Protein AF-A0A2E7RH96-F1 (afdb_monomer)

Structure (mmCIF, N/CA/C/O backbone):
data_AF-A0A2E7RH96-F1
#
_entry.id   AF-A0A2E7RH96-F1
#
loop_
_atom_site.group_PDB
_atom_site.id
_atom_site.type_symbol
_atom_site.label_atom_id
_atom_site.label_alt_id
_atom_site.label_comp_id
_atom_site.label_asym_id
_atom_site.label_entity_id
_atom_site.label_seq_id
_atom_site.pdbx_PDB_ins_code
_atom_site.Cartn_x
_atom_site.Cartn_y
_atom_site.Cartn_z
_atom_site.occupancy
_atom_site.B_iso_or_equiv
_atom_site.auth_seq_id
_atom_site.auth_comp_id
_atom_site.auth_asym_id
_atom_site.auth_atom_id
_atom_site.pdbx_PDB_model_num
ATOM 1 N N . MET A 1 1 ? 5.331 15.341 -42.712 1.00 81.81 1 MET A N 1
ATOM 2 C CA . MET A 1 1 ? 4.170 14.473 -42.428 1.00 81.81 1 MET A CA 1
ATOM 3 C C . MET A 1 1 ? 4.730 13.117 -42.049 1.00 81.81 1 MET A C 1
ATOM 5 O O . MET A 1 1 ? 5.652 12.683 -42.730 1.00 81.81 1 MET A O 1
ATOM 9 N N . PHE A 1 2 ? 4.282 12.530 -40.940 1.00 93.00 2 PHE A N 1
ATOM 10 C CA . PHE A 1 2 ? 4.778 11.229 -40.483 1.00 93.00 2 PHE A CA 1
ATOM 11 C C . PHE A 1 2 ? 4.020 10.098 -41.180 1.00 93.00 2 PHE A C 1
ATOM 13 O O . PHE A 1 2 ? 2.828 10.238 -41.443 1.00 93.00 2 PHE A O 1
ATOM 20 N N . GLU A 1 3 ? 4.722 9.006 -41.481 1.00 91.75 3 GLU A N 1
ATOM 21 C CA . GLU A 1 3 ? 4.153 7.816 -42.130 1.00 91.75 3 GLU A CA 1
ATOM 22 C C . GLU A 1 3 ? 3.457 6.889 -41.114 1.00 91.75 3 GLU A C 1
ATOM 24 O O . GLU A 1 3 ? 2.455 6.255 -41.430 1.00 91.75 3 GLU A O 1
ATOM 29 N N . ALA A 1 4 ? 3.948 6.880 -39.868 1.00 95.12 4 ALA A N 1
ATOM 30 C CA . ALA A 1 4 ? 3.332 6.256 -38.699 1.00 95.12 4 ALA A CA 1
ATOM 31 C C . ALA A 1 4 ? 3.723 7.028 -37.424 1.00 95.12 4 ALA A C 1
ATOM 33 O O . ALA A 1 4 ? 4.672 7.818 -37.423 1.00 95.12 4 ALA A O 1
ATOM 34 N N . SER A 1 5 ? 2.987 6.833 -36.333 1.00 94.62 5 SER A N 1
ATOM 35 C CA . SER A 1 5 ? 3.288 7.407 -35.016 1.00 94.62 5 SER A CA 1
ATOM 36 C C . SER A 1 5 ? 2.862 6.423 -33.932 1.00 94.62 5 SER A C 1
ATOM 38 O O . SER A 1 5 ? 1.821 5.787 -34.076 1.00 94.62 5 SER A O 1
ATOM 40 N N . ASP A 1 6 ? 3.673 6.297 -32.884 1.00 95.56 6 ASP A N 1
ATOM 41 C CA . ASP A 1 6 ? 3.460 5.365 -31.775 1.00 95.56 6 ASP A CA 1
ATOM 42 C C . ASP A 1 6 ? 3.996 5.972 -30.468 1.00 95.56 6 ASP A C 1
ATOM 44 O O . ASP A 1 6 ? 4.815 6.898 -30.496 1.00 95.56 6 ASP A O 1
ATOM 48 N N . VAL A 1 7 ? 3.531 5.463 -29.330 1.00 94.25 7 VAL A N 1
ATOM 49 C CA . VAL A 1 7 ? 3.939 5.889 -27.988 1.00 94.25 7 VAL A CA 1
ATOM 50 C C . VAL A 1 7 ? 4.418 4.670 -27.211 1.00 94.25 7 VAL A C 1
ATOM 52 O O . VAL A 1 7 ? 3.710 3.677 -27.097 1.00 94.25 7 VAL A O 1
ATOM 55 N N . MET A 1 8 ? 5.617 4.767 -26.635 1.00 95.00 8 MET A N 1
ATOM 56 C CA . MET A 1 8 ? 6.213 3.710 -25.820 1.00 95.00 8 MET A CA 1
ATOM 57 C C . MET A 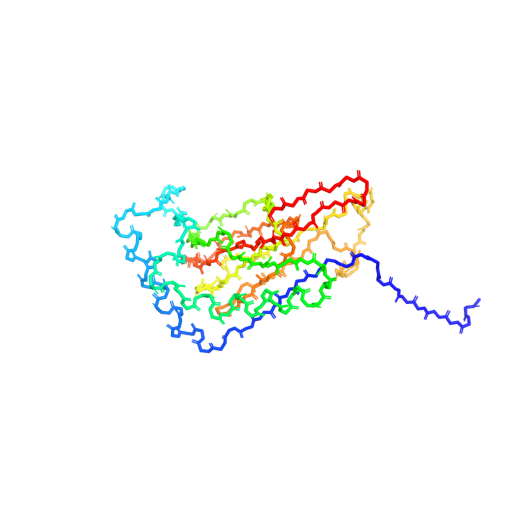1 8 ? 6.445 4.204 -24.395 1.00 95.00 8 MET A C 1
ATOM 59 O O . MET A 1 8 ? 7.062 5.249 -24.179 1.00 95.00 8 MET A O 1
ATOM 63 N N . GLU A 1 9 ? 5.988 3.423 -23.423 1.00 93.00 9 GLU A N 1
ATOM 64 C CA . GLU A 1 9 ? 6.228 3.679 -22.007 1.00 93.00 9 GLU A CA 1
ATOM 65 C C . GLU A 1 9 ? 7.609 3.165 -21.591 1.00 93.00 9 GLU A C 1
ATOM 67 O O . GLU A 1 9 ? 8.022 2.064 -21.957 1.00 93.00 9 GLU A O 1
ATOM 72 N N . LEU A 1 10 ? 8.331 3.967 -20.809 1.00 92.44 10 LEU A N 1
ATOM 73 C CA . LEU A 1 10 ? 9.654 3.625 -20.295 1.00 92.44 10 LEU A CA 1
ATOM 74 C C . LEU A 1 10 ? 9.641 3.683 -18.768 1.00 92.44 10 LEU A C 1
ATOM 76 O O . LEU A 1 10 ? 9.255 4.697 -18.191 1.00 92.44 10 LEU A O 1
ATOM 80 N N . PHE A 1 11 ? 10.114 2.603 -18.139 1.00 92.25 11 PHE A N 1
ATOM 81 C CA . PHE A 1 11 ? 10.278 2.468 -16.684 1.00 92.25 11 PHE A CA 1
ATOM 82 C C . PHE A 1 11 ? 8.976 2.687 -15.873 1.00 92.25 11 PHE A C 1
ATOM 84 O O . PHE A 1 11 ? 8.944 3.554 -14.998 1.00 92.25 11 PHE A O 1
ATOM 91 N N . PRO A 1 12 ? 7.887 1.938 -16.144 1.00 93.19 12 PRO A N 1
ATOM 92 C CA . PRO A 1 12 ? 6.609 2.155 -15.471 1.00 93.19 12 PRO A CA 1
ATOM 93 C C . PRO A 1 12 ? 6.663 1.789 -13.980 1.00 93.19 12 PRO A C 1
ATOM 95 O O . PRO A 1 12 ? 7.100 0.700 -13.602 1.00 93.19 12 PRO A O 1
ATOM 98 N N . SER A 1 13 ? 6.134 2.674 -13.135 1.00 95.25 13 SER A N 1
ATOM 99 C CA . SER A 1 13 ? 5.801 2.362 -11.741 1.00 95.25 13 SER A CA 1
ATOM 100 C C . SER A 1 13 ? 4.468 1.621 -11.701 1.00 95.25 13 SER A C 1
ATOM 102 O O . SER A 1 13 ? 3.441 2.183 -12.075 1.00 95.25 13 SER A O 1
ATOM 104 N N . CYS A 1 14 ? 4.472 0.367 -11.254 1.00 96.69 14 CYS A N 1
ATOM 105 C CA . CYS A 1 14 ? 3.271 -0.467 -11.226 1.00 96.69 14 CYS A CA 1
ATOM 106 C C . CYS A 1 14 ? 2.652 -0.517 -9.824 1.00 96.69 14 CYS A C 1
ATOM 108 O O . CYS A 1 14 ? 3.369 -0.596 -8.827 1.00 96.69 14 CYS A O 1
ATOM 110 N N . LEU A 1 15 ? 1.319 -0.521 -9.770 1.00 98.06 15 LEU A N 1
ATOM 111 C CA . LEU A 1 15 ? 0.539 -0.854 -8.580 1.00 98.06 15 LEU A CA 1
ATOM 112 C C . LEU A 1 15 ? -0.263 -2.122 -8.878 1.00 98.06 15 LEU A C 1
ATOM 114 O O . LEU A 1 15 ? -0.883 -2.224 -9.938 1.00 98.06 15 LEU A O 1
ATOM 118 N N . TRP A 1 16 ? -0.294 -3.059 -7.937 1.00 98.62 16 TRP A N 1
ATOM 119 C CA . TRP A 1 16 ? -1.155 -4.236 -8.004 1.00 98.62 16 TRP A CA 1
ATOM 120 C C . TRP A 1 16 ? -2.358 -4.010 -7.098 1.00 98.62 16 TRP A C 1
ATOM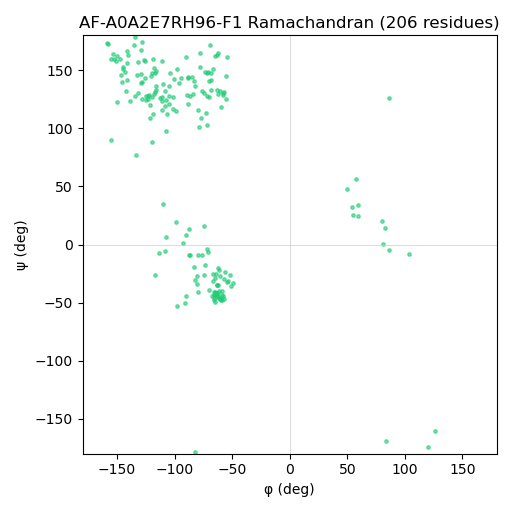 122 O O . TRP A 1 16 ? -2.215 -3.809 -5.891 1.00 98.62 16 TRP A O 1
ATOM 132 N N . LEU A 1 17 ? -3.541 -3.976 -7.708 1.00 98.44 17 LEU A N 1
ATOM 133 C CA . LEU A 1 17 ? -4.799 -3.662 -7.042 1.00 98.44 17 LEU A CA 1
ATOM 134 C C . LEU A 1 17 ? -5.674 -4.910 -7.026 1.00 98.44 17 LEU A C 1
ATOM 136 O O . LEU A 1 17 ? -5.964 -5.485 -8.075 1.00 98.44 17 LEU A O 1
ATOM 140 N N . HIS A 1 18 ? -6.132 -5.300 -5.843 1.00 98.38 18 HIS A N 1
ATOM 141 C CA . HIS A 1 18 ? -7.017 -6.442 -5.668 1.00 98.38 18 HIS A CA 1
ATOM 142 C C . HIS A 1 18 ? -8.228 -6.046 -4.829 1.00 98.38 18 HIS A C 1
ATOM 144 O O . HIS A 1 18 ? -8.133 -5.230 -3.912 1.00 98.38 18 HIS A O 1
ATOM 150 N N . LYS A 1 19 ? -9.372 -6.663 -5.123 1.00 97.94 19 LYS A N 1
ATOM 151 C CA . LYS A 1 19 ? -10.551 -6.645 -4.257 1.00 97.94 19 LYS A CA 1
ATOM 152 C C . LYS A 1 19 ? -10.673 -8.026 -3.626 1.00 97.94 19 LYS A C 1
ATOM 154 O O . LYS A 1 19 ? -10.909 -9.001 -4.336 1.00 97.94 19 LYS A O 1
ATOM 159 N N . VAL A 1 20 ? -10.469 -8.108 -2.317 1.00 97.75 20 VAL A N 1
ATOM 160 C CA . VAL A 1 20 ? -10.556 -9.366 -1.570 1.00 97.75 20 VAL A CA 1
ATOM 161 C C . VAL A 1 20 ? -12.019 -9.808 -1.510 1.00 97.75 20 VAL A C 1
ATOM 163 O O . VAL A 1 20 ? -12.899 -9.033 -1.131 1.00 97.75 20 VAL A O 1
ATOM 166 N N . SER A 1 21 ? -12.287 -11.045 -1.924 1.00 93.56 21 SER A N 1
ATOM 167 C CA . SER A 1 21 ? -13.608 -11.670 -1.817 1.00 93.56 21 SER A CA 1
ATOM 168 C C . SER A 1 21 ? -13.970 -11.927 -0.358 1.00 93.56 21 SER A C 1
ATOM 170 O O . SER A 1 21 ? -13.093 -12.204 0.454 1.00 93.56 21 SER A O 1
ATOM 172 N N . ASP A 1 22 ? -15.260 -11.850 -0.025 1.00 91.50 22 ASP A N 1
ATOM 173 C CA . ASP A 1 22 ? -15.764 -12.063 1.341 1.00 91.50 22 ASP A CA 1
ATOM 174 C C . ASP A 1 22 ? -15.104 -11.158 2.404 1.00 91.50 22 ASP A C 1
ATOM 176 O O . ASP A 1 22 ? -15.093 -11.469 3.600 1.00 91.50 22 ASP A O 1
ATOM 180 N N . SER A 1 23 ? -14.601 -9.991 1.975 1.00 95.69 23 SER A N 1
ATOM 181 C CA . SER A 1 23 ? -13.875 -9.041 2.822 1.00 95.69 23 SER A CA 1
ATOM 182 C C . SER A 1 23 ? -14.674 -8.580 4.034 1.00 95.69 23 SER A C 1
ATOM 184 O O . SER A 1 23 ? -14.079 -8.333 5.069 1.00 95.69 23 SER A O 1
ATOM 186 N N . SER A 1 24 ? -16.007 -8.516 3.964 1.00 96.62 24 SER A N 1
ATOM 187 C CA . SER A 1 24 ? -16.849 -8.098 5.094 1.00 96.62 24 SER A CA 1
ATOM 188 C C . SER A 1 24 ? -16.632 -8.967 6.340 1.00 96.62 24 SER A C 1
ATOM 190 O O . SER A 1 24 ? -16.408 -8.428 7.421 1.00 96.62 24 SER A O 1
ATOM 192 N N . LYS A 1 25 ? -16.610 -10.299 6.198 1.00 95.62 25 LYS A N 1
ATOM 193 C CA . LYS A 1 25 ? -16.407 -11.211 7.336 1.00 95.62 25 LYS A CA 1
ATOM 194 C C . LYS A 1 25 ? -14.976 -11.147 7.867 1.00 95.62 25 LYS A C 1
ATOM 196 O O . LYS A 1 25 ? -14.759 -11.192 9.076 1.00 95.62 25 LYS A O 1
ATOM 201 N N . ILE A 1 26 ? -14.006 -11.038 6.959 1.00 97.12 26 ILE A N 1
ATOM 202 C CA . ILE A 1 26 ? -12.593 -10.860 7.308 1.00 97.12 26 ILE A CA 1
ATOM 203 C C . ILE A 1 26 ? -12.427 -9.546 8.085 1.00 97.12 26 ILE A C 1
ATOM 205 O O . ILE A 1 26 ? -11.823 -9.528 9.154 1.00 97.12 26 ILE A O 1
ATOM 209 N N . ASN A 1 27 ? -13.040 -8.466 7.602 1.00 98.44 27 ASN A N 1
ATOM 210 C CA . ASN A 1 27 ? -12.967 -7.136 8.194 1.00 98.44 27 ASN A CA 1
ATOM 211 C C . ASN A 1 27 ? -13.586 -7.088 9.587 1.00 98.44 27 ASN A C 1
ATOM 213 O O . ASN A 1 27 ? -12.988 -6.494 10.476 1.00 98.44 27 ASN A O 1
ATOM 217 N N . GLU A 1 28 ? -14.728 -7.742 9.811 1.00 97.81 28 GLU A N 1
ATOM 218 C CA . GLU A 1 28 ? -15.328 -7.855 11.147 1.00 97.81 28 GLU A CA 1
ATOM 219 C C . GLU A 1 28 ? -14.384 -8.534 12.150 1.00 97.81 28 GLU A C 1
ATOM 221 O O . GLU A 1 28 ? -14.243 -8.072 13.285 1.00 97.81 28 GLU A O 1
ATOM 226 N N . GLY A 1 29 ? -13.720 -9.620 11.737 1.00 97.94 29 GLY A N 1
ATOM 227 C CA . GLY A 1 29 ? -12.746 -10.328 12.571 1.00 97.94 29 GLY A CA 1
ATOM 228 C C . GLY A 1 29 ? -11.514 -9.477 12.879 1.00 97.94 29 GLY A C 1
ATOM 229 O O . GLY A 1 29 ? -11.126 -9.351 14.040 1.00 97.94 29 GLY A O 1
ATOM 230 N N . LEU A 1 30 ? -10.942 -8.843 11.852 1.00 98.44 30 LEU A N 1
ATOM 231 C CA . LEU A 1 30 ? -9.771 -7.974 11.987 1.00 98.44 30 LEU A CA 1
ATOM 232 C C . LEU A 1 30 ? -10.070 -6.736 12.835 1.00 98.44 30 LEU A C 1
ATOM 234 O O . LEU A 1 30 ? -9.261 -6.368 13.679 1.00 98.44 30 LEU A O 1
ATOM 238 N N . MET A 1 31 ? -11.232 -6.109 12.643 1.00 98.31 31 MET A N 1
ATOM 239 C CA . MET A 1 31 ? -11.664 -4.954 13.429 1.00 98.31 31 MET A CA 1
ATOM 240 C C . MET A 1 31 ? -11.762 -5.315 14.909 1.00 98.31 31 MET A C 1
ATOM 242 O O . MET A 1 31 ? -11.170 -4.627 15.736 1.00 98.31 31 MET A O 1
ATOM 246 N N . ARG A 1 32 ? -12.414 -6.438 15.236 1.00 98.31 32 ARG A N 1
ATOM 247 C CA . ARG A 1 32 ? -12.502 -6.924 16.618 1.00 98.31 32 ARG A CA 1
ATOM 248 C C . ARG A 1 32 ? -11.121 -7.176 17.222 1.00 98.31 32 ARG A C 1
ATOM 250 O O . ARG A 1 32 ? -10.853 -6.708 18.321 1.00 98.31 32 ARG A O 1
ATOM 257 N N . ALA A 1 33 ? -10.241 -7.866 16.498 1.00 98.31 33 ALA A N 1
ATOM 258 C CA . ALA A 1 33 ? -8.892 -8.171 16.974 1.00 98.31 33 ALA A CA 1
ATOM 259 C C . ALA A 1 33 ? -8.062 -6.901 17.230 1.00 98.31 33 ALA A C 1
ATOM 261 O O . ALA A 1 33 ? -7.349 -6.802 18.228 1.00 98.31 33 ALA A O 1
ATOM 262 N N . VAL A 1 34 ? -8.181 -5.904 16.350 1.00 98.38 34 VAL A N 1
ATOM 263 C CA . VAL A 1 34 ? -7.523 -4.601 16.505 1.00 98.38 34 VAL A CA 1
ATOM 264 C C . VAL A 1 34 ? -8.070 -3.830 17.709 1.00 98.38 34 VAL A C 1
ATOM 266 O O . VAL A 1 34 ? -7.292 -3.253 18.470 1.00 98.38 34 VAL A O 1
ATOM 269 N N . GLU A 1 35 ? -9.388 -3.816 17.906 1.00 97.06 35 GLU A N 1
ATOM 270 C CA . GLU A 1 35 ? -10.018 -3.164 19.058 1.00 97.06 35 GLU A CA 1
ATOM 271 C C . GLU A 1 35 ? -9.622 -3.830 20.380 1.00 97.06 35 GLU A C 1
ATOM 273 O O . GLU A 1 35 ? -9.279 -3.128 21.332 1.00 97.06 35 GLU A O 1
ATOM 278 N N . GLU A 1 36 ? -9.604 -5.164 20.431 1.00 97.62 36 GLU A N 1
ATOM 279 C CA . GLU A 1 36 ? -9.154 -5.941 21.592 1.00 97.62 36 GLU A CA 1
ATOM 280 C C . GLU A 1 36 ? -7.686 -5.645 21.926 1.00 97.62 36 GLU A C 1
ATOM 282 O O . GLU A 1 36 ? -7.368 -5.327 23.074 1.00 97.62 36 GLU A O 1
ATOM 287 N N . MET A 1 37 ? -6.804 -5.648 20.921 1.00 97.56 37 MET A N 1
ATOM 288 C CA . MET A 1 37 ? -5.386 -5.307 21.073 1.00 97.56 37 MET A CA 1
ATOM 289 C C . MET A 1 37 ? -5.200 -3.874 21.597 1.00 97.56 37 MET A C 1
ATOM 291 O O . MET A 1 37 ? -4.453 -3.637 22.551 1.00 97.56 37 MET A O 1
ATOM 295 N N . ARG A 1 38 ? -5.924 -2.898 21.032 1.00 95.44 38 ARG A N 1
ATOM 296 C CA . ARG A 1 38 ? -5.890 -1.506 21.509 1.00 95.44 38 ARG A CA 1
ATOM 297 C C . ARG A 1 38 ? -6.401 -1.387 22.944 1.00 95.44 38 ARG A C 1
ATOM 299 O O . ARG A 1 38 ? -5.809 -0.652 23.733 1.00 95.44 38 ARG A O 1
ATOM 306 N N . ALA A 1 39 ? -7.479 -2.086 23.295 1.00 95.50 39 ALA A N 1
ATOM 307 C CA . ALA A 1 39 ? -8.051 -2.074 24.641 1.00 95.50 39 ALA A CA 1
ATOM 308 C C . ALA A 1 39 ? -7.121 -2.719 25.682 1.00 95.50 39 ALA A C 1
ATOM 310 O O . ALA A 1 39 ? -7.085 -2.269 26.827 1.00 95.50 39 ALA A O 1
ATOM 311 N N . ALA A 1 40 ? -6.328 -3.715 25.278 1.00 96.25 40 ALA A N 1
ATOM 312 C CA . ALA A 1 40 ? -5.278 -4.316 26.098 1.00 96.25 40 ALA A CA 1
ATOM 313 C C . ALA A 1 40 ? -4.065 -3.388 26.321 1.00 96.25 40 ALA A C 1
ATOM 315 O O . ALA A 1 40 ? -3.186 -3.703 27.123 1.00 96.25 40 ALA A O 1
ATOM 316 N N . GLY A 1 41 ? -4.021 -2.228 25.656 1.00 93.88 41 GLY A N 1
ATOM 317 C CA . GLY A 1 41 ? -2.927 -1.263 25.756 1.00 93.88 41 GLY A CA 1
ATOM 318 C C . GLY A 1 41 ? -1.727 -1.594 24.868 1.00 93.88 41 GLY A C 1
ATOM 319 O O . GLY A 1 41 ? -0.661 -1.009 25.055 1.00 93.88 41 GLY A O 1
ATOM 320 N N . GLU A 1 42 ? -1.881 -2.508 23.908 1.00 95.44 42 GLU A N 1
ATOM 321 C CA . GLU A 1 42 ? -0.840 -2.823 22.934 1.00 95.44 42 GLU A CA 1
ATOM 322 C C . GLU A 1 42 ? -0.760 -1.754 21.829 1.00 95.44 42 GLU A C 1
ATOM 324 O O . GLU A 1 42 ? -1.733 -1.070 21.487 1.00 95.44 42 GLU A O 1
ATOM 329 N N . GLY A 1 43 ? 0.432 -1.614 21.245 1.00 94.75 43 GLY A N 1
ATOM 330 C CA . GLY A 1 43 ? 0.711 -0.626 20.208 1.00 94.75 43 GLY A CA 1
ATOM 331 C C . GLY A 1 43 ? 1.046 0.766 20.746 1.00 94.75 43 GLY A C 1
ATOM 332 O O . GLY A 1 43 ? 1.309 0.978 21.927 1.00 94.75 43 GLY A O 1
ATOM 333 N N . ASN A 1 44 ? 1.087 1.737 19.839 1.00 95.25 44 ASN A N 1
ATOM 334 C CA . ASN A 1 44 ? 1.498 3.106 20.119 1.00 95.25 44 ASN A CA 1
ATOM 335 C C . ASN A 1 44 ? 0.395 4.082 19.729 1.00 95.25 44 ASN A C 1
ATOM 337 O O . ASN A 1 44 ? -0.056 4.099 18.585 1.00 95.25 44 ASN A O 1
ATOM 341 N N . THR A 1 45 ? 0.021 4.947 20.668 1.00 94.12 45 THR A N 1
ATOM 342 C CA . THR A 1 45 ? -0.963 6.010 20.443 1.00 94.12 45 THR A CA 1
ATOM 343 C C . THR A 1 45 ? -0.267 7.364 20.320 1.00 94.12 45 THR A C 1
ATOM 345 O O . THR A 1 45 ? 0.632 7.684 21.098 1.00 94.12 45 THR A O 1
ATOM 348 N N . ARG A 1 46 ? -0.680 8.176 19.347 1.00 91.75 46 ARG A N 1
ATOM 349 C CA . ARG A 1 46 ? -0.164 9.529 19.080 1.00 91.75 46 ARG A CA 1
ATOM 350 C C . ARG A 1 46 ? -1.326 10.501 18.835 1.00 91.75 46 ARG A C 1
ATOM 352 O O . ARG A 1 46 ? -2.492 10.115 18.919 1.00 91.75 46 ARG A O 1
ATOM 359 N N . SER A 1 47 ? -1.008 11.777 18.600 1.00 87.12 47 SER A N 1
ATOM 360 C CA . SER A 1 47 ? -1.988 12.836 18.289 1.00 87.12 47 SER A CA 1
ATOM 361 C C . SER A 1 47 ? -3.166 12.892 19.271 1.00 87.12 47 SER A C 1
ATOM 363 O O . SER A 1 47 ? -4.330 12.902 18.876 1.00 87.12 47 SER A O 1
ATOM 365 N N . SER A 1 48 ? -2.873 12.856 20.576 1.00 88.06 48 SER A N 1
ATOM 366 C CA . SER A 1 48 ? -3.895 12.877 21.637 1.00 88.06 48 SER A CA 1
ATOM 367 C C . SER A 1 48 ? -4.968 11.781 21.507 1.00 88.06 48 SER A C 1
ATOM 369 O O . SER A 1 48 ? -6.116 12.003 21.880 1.00 88.06 48 SER A O 1
ATOM 371 N N . GLY A 1 49 ? -4.613 10.603 20.980 1.00 85.69 49 GLY A N 1
ATOM 372 C CA . GLY A 1 49 ? -5.536 9.468 20.856 1.00 85.69 49 GLY A CA 1
ATOM 373 C C . GLY A 1 49 ? -6.071 9.216 19.451 1.00 85.69 49 GLY A C 1
ATOM 374 O O . GLY A 1 49 ? -6.718 8.192 19.240 1.00 85.69 49 GLY A O 1
ATOM 375 N N . LYS A 1 50 ? -5.809 10.121 18.503 1.00 90.56 50 LYS 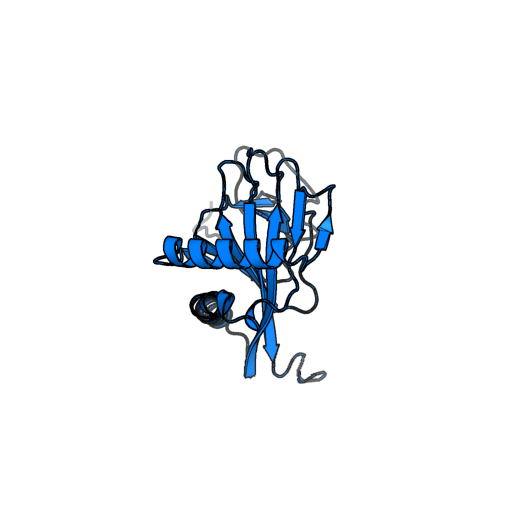A N 1
ATOM 376 C CA . LYS A 1 50 ? -6.368 10.061 17.145 1.00 90.56 50 LYS A CA 1
ATOM 377 C C . LYS A 1 50 ? -5.607 9.150 16.192 1.00 90.56 50 LYS A C 1
ATOM 379 O O . LYS A 1 50 ? -6.155 8.759 15.171 1.00 90.56 50 LYS A O 1
ATOM 384 N N . VAL A 1 51 ? -4.356 8.827 16.509 1.00 94.88 51 VAL A N 1
ATOM 385 C CA . VAL A 1 51 ? -3.554 7.887 15.724 1.00 94.88 51 VAL A CA 1
ATOM 386 C C . VAL A 1 51 ? -3.169 6.732 16.622 1.00 94.88 51 VAL A C 1
ATOM 388 O O . VAL A 1 51 ? -2.593 6.947 17.691 1.00 94.88 51 VAL A O 1
ATOM 391 N N . TRP A 1 52 ? -3.452 5.515 16.180 1.00 97.50 52 TRP A N 1
ATOM 392 C CA . TRP A 1 52 ? -2.981 4.299 16.825 1.00 97.50 52 TRP A CA 1
ATOM 393 C C . TRP A 1 52 ? -2.325 3.383 15.797 1.00 97.50 52 TRP A C 1
ATOM 395 O O . TRP A 1 52 ? -2.812 3.242 14.676 1.00 97.50 52 TRP A O 1
ATOM 405 N N . MET A 1 53 ? -1.218 2.766 16.195 1.00 97.94 53 MET A N 1
ATOM 406 C CA . MET A 1 53 ? -0.485 1.797 15.391 1.00 97.94 53 MET A CA 1
ATOM 407 C C . MET A 1 53 ? -0.174 0.565 16.238 1.00 97.94 53 MET A C 1
ATOM 409 O O . MET A 1 53 ? 0.360 0.709 17.341 1.00 97.94 53 MET A O 1
ATOM 413 N N . SER A 1 54 ? -0.473 -0.628 15.731 1.00 98.44 54 SER A N 1
ATOM 414 C CA . SER A 1 54 ? -0.108 -1.883 16.397 1.00 98.44 54 SER A CA 1
ATOM 415 C C . SER A 1 54 ? 1.413 -2.122 16.372 1.00 98.44 54 SER A C 1
ATOM 417 O O . SER A 1 54 ? 2.146 -1.425 15.662 1.00 98.44 54 SER A O 1
ATOM 419 N N . PRO A 1 55 ? 1.914 -3.138 17.094 1.00 98.00 55 PRO A N 1
ATOM 420 C CA . PRO A 1 55 ? 3.183 -3.785 16.761 1.00 98.00 55 PRO A CA 1
ATOM 421 C C . PRO A 1 55 ? 3.224 -4.288 15.302 1.00 98.00 55 PRO A C 1
ATOM 423 O O . PRO A 1 55 ? 2.178 -4.456 14.669 1.00 98.00 55 PRO A O 1
ATOM 426 N N . THR A 1 56 ? 4.426 -4.534 14.769 1.00 98.00 56 THR A N 1
ATOM 427 C CA . THR A 1 56 ? 4.657 -4.941 13.364 1.00 98.00 56 THR A CA 1
ATOM 428 C C . THR A 1 56 ? 4.661 -6.450 13.125 1.00 98.00 56 THR A C 1
ATOM 430 O O . THR A 1 56 ? 4.958 -6.902 12.021 1.00 98.00 56 THR A O 1
ATOM 433 N N . ASN A 1 57 ? 4.297 -7.235 14.133 1.00 97.75 57 ASN A N 1
ATOM 434 C CA . ASN A 1 57 ? 4.273 -8.694 14.120 1.00 97.75 57 ASN A CA 1
ATOM 435 C C . ASN A 1 57 ? 2.838 -9.254 14.147 1.00 97.75 57 ASN A C 1
ATOM 437 O O . ASN A 1 57 ? 2.605 -10.298 14.748 1.00 97.75 57 ASN A O 1
ATOM 441 N N . LEU A 1 58 ? 1.857 -8.592 13.511 1.00 98.44 58 LEU A N 1
ATOM 442 C CA . LEU A 1 58 ? 0.452 -9.032 13.583 1.00 98.44 58 L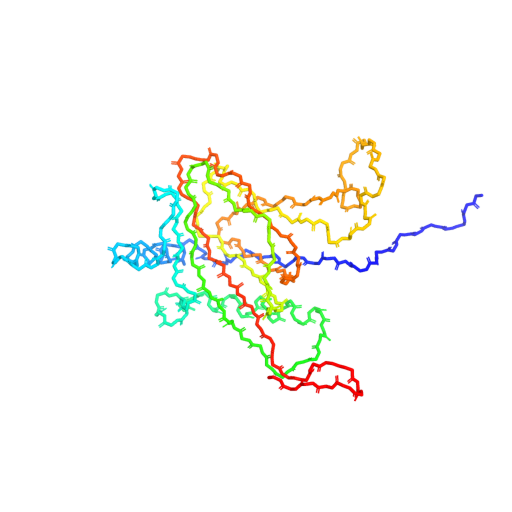EU A CA 1
ATOM 443 C C . LEU A 1 58 ? 0.245 -10.500 13.182 1.00 98.44 58 LEU A C 1
ATOM 445 O O . LEU A 1 58 ? -0.624 -11.157 13.738 1.00 98.44 58 LEU A O 1
ATOM 449 N N . LEU A 1 59 ? 1.057 -11.037 12.270 1.00 98.00 59 LEU A N 1
ATOM 450 C CA . LEU A 1 59 ? 0.948 -12.431 11.824 1.00 98.00 59 LEU A CA 1
ATOM 451 C C . LEU A 1 59 ? 1.402 -13.471 12.865 1.00 98.00 59 LEU A C 1
ATOM 453 O O . LEU A 1 59 ? 1.253 -14.662 12.619 1.00 98.00 59 LEU A O 1
ATOM 457 N N . GLU A 1 60 ? 1.922 -13.053 14.021 1.00 97.31 60 GLU A N 1
ATOM 458 C CA . GLU A 1 60 ? 2.162 -13.942 15.170 1.00 97.31 60 GLU A CA 1
ATOM 459 C C . GLU A 1 60 ? 0.884 -14.219 15.982 1.00 97.31 60 GLU A C 1
ATOM 461 O O . GLU A 1 60 ? 0.877 -15.083 16.857 1.00 97.31 60 GLU A O 1
ATOM 466 N N . TYR A 1 61 ? -0.206 -13.505 15.691 1.00 97.50 61 TYR A N 1
ATOM 467 C CA . TYR A 1 61 ? -1.484 -13.619 16.381 1.00 97.50 61 TYR A CA 1
ATOM 468 C C . TYR A 1 61 ? -2.503 -14.320 15.471 1.00 97.50 61 TYR A C 1
ATOM 470 O O . TYR A 1 61 ? -2.803 -13.838 14.376 1.00 97.50 61 TYR A O 1
ATOM 478 N N . ASP A 1 62 ? -3.107 -15.412 15.952 1.00 97.81 62 ASP A N 1
ATOM 479 C CA . ASP A 1 62 ? -4.048 -16.248 15.181 1.00 97.81 62 ASP A CA 1
ATOM 480 C C . ASP A 1 62 ? -5.171 -15.447 14.502 1.00 97.81 62 ASP A C 1
ATOM 482 O O . ASP A 1 62 ? -5.568 -15.742 13.375 1.00 97.81 62 ASP A O 1
ATOM 486 N N . ALA A 1 63 ? -5.655 -14.391 15.164 1.00 97.50 63 ALA A N 1
ATOM 487 C CA . ALA A 1 63 ? -6.733 -13.540 14.664 1.00 97.50 63 ALA A CA 1
ATOM 488 C C . ALA A 1 63 ? -6.395 -12.801 13.352 1.00 97.50 63 ALA A C 1
ATOM 490 O O . ALA A 1 63 ? -7.301 -12.383 12.632 1.00 97.50 63 ALA A O 1
ATOM 491 N N . PHE A 1 64 ? -5.109 -12.655 13.027 1.00 98.38 64 PHE A N 1
ATOM 492 C CA . PHE A 1 64 ? -4.620 -11.935 11.851 1.00 98.38 64 PHE A CA 1
ATOM 493 C C . PHE A 1 64 ? -4.061 -12.860 10.763 1.00 98.38 64 PHE A C 1
ATOM 495 O O . PHE A 1 64 ? -3.784 -12.394 9.659 1.00 98.38 64 PHE A O 1
ATOM 502 N N . LEU A 1 65 ? -3.954 -14.171 11.012 1.00 97.44 65 LEU A N 1
ATOM 503 C CA . LEU A 1 65 ? -3.517 -15.144 10.005 1.00 97.44 65 LEU A CA 1
ATOM 504 C C . LEU A 1 65 ? -4.330 -15.128 8.695 1.00 97.44 65 LEU A C 1
ATOM 506 O O . LEU A 1 65 ? -3.702 -15.314 7.648 1.00 97.44 65 LEU A O 1
ATOM 510 N N . PRO A 1 66 ? -5.650 -14.824 8.676 1.00 97.44 66 PRO A N 1
ATOM 511 C CA . PRO A 1 66 ? -6.398 -14.686 7.423 1.00 97.44 66 PRO A CA 1
ATOM 512 C C . PRO A 1 66 ? -5.813 -13.660 6.438 1.00 97.44 66 PRO A C 1
ATOM 514 O O . PRO A 1 66 ? -6.028 -13.772 5.236 1.00 97.44 66 PRO A O 1
ATOM 517 N N . LEU A 1 67 ? -5.033 -12.678 6.909 1.00 98.50 67 LEU A N 1
ATOM 518 C CA . LEU A 1 67 ? -4.332 -11.728 6.036 1.00 98.50 67 LEU A CA 1
ATOM 519 C C . LEU A 1 67 ? -3.372 -12.434 5.071 1.00 98.50 67 LEU A C 1
ATOM 521 O O . LEU A 1 67 ? -3.265 -12.070 3.899 1.00 98.50 67 LEU A O 1
ATOM 525 N N . SER A 1 68 ? -2.671 -13.458 5.560 1.00 97.94 68 SER A N 1
ATOM 526 C CA . SER A 1 68 ? -1.678 -14.189 4.771 1.00 97.94 68 SER A CA 1
ATOM 527 C C . SER A 1 68 ? -2.303 -14.930 3.585 1.00 97.94 68 SER A C 1
ATOM 529 O O . SER A 1 68 ? -1.661 -15.048 2.541 1.00 97.94 68 SER A O 1
ATOM 531 N N . GLU A 1 69 ? -3.574 -15.334 3.702 1.00 97.19 69 GLU A N 1
ATOM 532 C CA . GLU A 1 69 ? -4.310 -16.081 2.675 1.00 97.19 69 GLU A CA 1
ATOM 533 C C . GLU A 1 69 ? -4.498 -15.281 1.381 1.00 97.19 69 GLU A C 1
ATOM 535 O O . GLU A 1 69 ? -4.621 -15.874 0.311 1.00 97.19 69 GLU A O 1
ATOM 540 N N . PHE A 1 70 ? -4.479 -13.945 1.451 1.00 98.25 70 PHE A N 1
ATOM 541 C CA . PHE A 1 70 ? -4.593 -13.077 0.277 1.00 98.25 70 PHE A CA 1
ATOM 542 C C . PHE A 1 70 ? -3.358 -12.204 0.019 1.00 98.25 70 PHE A C 1
ATOM 544 O O . PHE A 1 70 ? -3.097 -11.872 -1.137 1.00 98.25 70 PHE A O 1
ATOM 551 N N . ILE A 1 71 ? -2.555 -11.873 1.038 1.00 98.75 71 ILE A N 1
ATOM 552 C CA . ILE A 1 71 ? -1.302 -11.124 0.839 1.00 98.75 71 ILE A CA 1
ATOM 553 C C . ILE A 1 71 ? -0.277 -11.968 0.075 1.00 98.75 71 ILE A C 1
ATOM 555 O O . ILE A 1 71 ? 0.351 -11.461 -0.854 1.00 98.75 71 ILE A O 1
ATOM 559 N N . ILE A 1 72 ? -0.114 -13.249 0.428 1.00 98.69 72 ILE A N 1
ATOM 560 C CA . ILE A 1 72 ? 0.892 -14.119 -0.201 1.00 98.69 72 ILE A CA 1
ATOM 561 C C . ILE A 1 72 ? 0.581 -14.344 -1.691 1.00 98.69 72 ILE A C 1
ATOM 563 O O . ILE A 1 72 ? 1.475 -14.112 -2.504 1.00 98.69 72 ILE A O 1
ATOM 567 N N . PRO A 1 73 ? -0.653 -14.710 -2.103 1.00 98.44 73 PRO A N 1
ATOM 568 C CA . PRO A 1 73 ? -0.974 -14.832 -3.526 1.00 98.44 73 PRO A CA 1
ATOM 569 C C . PRO A 1 73 ? -0.860 -13.515 -4.302 1.00 98.44 73 PRO A C 1
ATOM 571 O O . PRO A 1 73 ? -0.449 -13.528 -5.460 1.00 98.44 73 PRO A O 1
ATOM 574 N N . ALA A 1 74 ? -1.198 -12.375 -3.690 1.00 98.62 74 ALA A N 1
ATOM 575 C CA . ALA A 1 74 ? -1.013 -11.071 -4.328 1.00 98.62 74 ALA A CA 1
ATOM 576 C C . ALA A 1 74 ? 0.477 -10.762 -4.558 1.00 98.62 74 ALA A C 1
ATOM 578 O O . ALA A 1 74 ? 0.853 -10.293 -5.632 1.00 98.62 74 ALA A O 1
ATOM 579 N N . ALA A 1 75 ? 1.331 -11.087 -3.581 1.00 98.69 75 ALA A N 1
ATOM 580 C CA . ALA A 1 75 ? 2.776 -10.931 -3.703 1.00 98.69 75 ALA A CA 1
ATOM 581 C C . ALA A 1 75 ? 3.342 -11.849 -4.788 1.00 98.69 75 ALA A C 1
ATOM 583 O O . ALA A 1 75 ? 4.117 -11.391 -5.622 1.00 98.69 75 ALA A O 1
ATOM 584 N N . ASP A 1 76 ? 2.901 -13.106 -4.840 1.00 98.44 76 ASP A N 1
ATOM 585 C CA . ASP A 1 76 ? 3.294 -14.053 -5.886 1.00 98.44 76 ASP A CA 1
ATOM 586 C C . ASP A 1 76 ? 2.935 -13.535 -7.291 1.00 98.44 76 ASP A C 1
ATOM 588 O O . ASP A 1 76 ? 3.779 -13.524 -8.187 1.00 98.44 76 ASP A O 1
ATOM 592 N N . GLN A 1 77 ? 1.726 -12.988 -7.473 1.00 98.44 77 GLN A N 1
ATOM 593 C CA . GLN A 1 77 ? 1.317 -12.369 -8.741 1.00 98.44 77 GLN A CA 1
ATOM 594 C C . GLN A 1 77 ? 2.186 -11.161 -9.113 1.00 98.44 77 GLN A C 1
ATOM 596 O O . GLN A 1 77 ? 2.615 -11.041 -10.266 1.00 98.44 77 GLN A O 1
ATOM 601 N N . ALA A 1 78 ? 2.474 -10.276 -8.155 1.00 98.50 78 ALA A N 1
ATOM 602 C CA . ALA A 1 78 ? 3.326 -9.112 -8.382 1.00 98.50 78 ALA A CA 1
ATOM 603 C C . ALA A 1 78 ? 4.764 -9.515 -8.751 1.00 98.50 78 ALA A C 1
ATOM 605 O O . ALA A 1 78 ? 5.336 -9.012 -9.722 1.00 98.50 78 ALA A O 1
ATOM 606 N N . LEU A 1 79 ? 5.338 -10.472 -8.022 1.00 98.25 7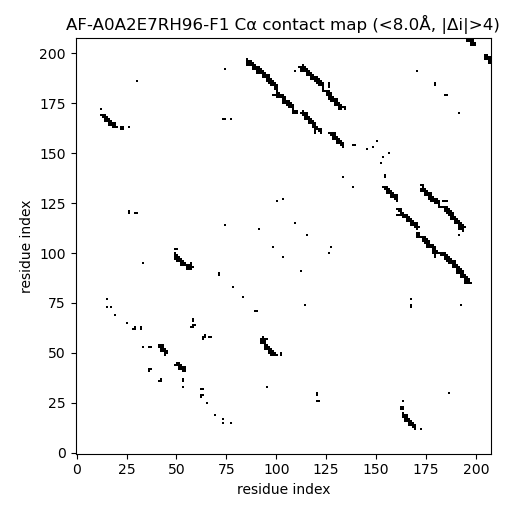9 LEU A N 1
ATOM 607 C CA . LEU A 1 79 ? 6.679 -11.002 -8.266 1.00 98.25 79 LEU A CA 1
ATOM 608 C C . LEU A 1 79 ? 6.765 -11.743 -9.606 1.00 98.25 79 LEU A C 1
ATOM 610 O O . LEU A 1 79 ? 7.715 -11.531 -10.364 1.00 98.25 79 LEU A O 1
ATOM 614 N N . GLY A 1 80 ? 5.746 -12.533 -9.950 1.00 98.12 80 GLY A N 1
ATOM 615 C CA . GLY A 1 80 ? 5.633 -13.218 -11.237 1.00 98.12 80 GLY A CA 1
ATOM 616 C C . GLY A 1 80 ? 5.529 -12.256 -12.425 1.00 98.12 80 GLY A C 1
ATOM 617 O O . GLY A 1 80 ? 6.097 -12.526 -13.487 1.00 98.12 80 GLY A O 1
ATOM 618 N N . PHE A 1 81 ? 4.868 -11.107 -12.246 1.00 98.19 81 PHE A N 1
ATOM 619 C CA . PHE A 1 81 ? 4.848 -10.033 -13.241 1.00 98.19 81 PHE A CA 1
ATOM 620 C C . PHE A 1 81 ? 6.237 -9.411 -13.436 1.00 98.19 81 PHE A C 1
ATOM 622 O O . PHE A 1 81 ? 6.673 -9.233 -14.573 1.00 98.19 81 PHE A O 1
ATOM 629 N N . MET A 1 82 ? 6.948 -9.111 -12.344 1.00 97.12 82 MET A N 1
ATOM 630 C CA . MET A 1 82 ? 8.258 -8.449 -12.400 1.00 97.12 82 MET A CA 1
ATOM 631 C C . MET A 1 82 ? 9.398 -9.362 -12.868 1.00 97.12 82 MET A C 1
ATOM 633 O O . MET A 1 82 ? 10.380 -8.870 -13.420 1.00 97.12 82 MET A O 1
ATOM 637 N N . ARG A 1 83 ? 9.276 -10.682 -12.672 1.00 96.56 83 ARG A N 1
ATOM 638 C CA . ARG A 1 83 ? 10.234 -11.702 -13.141 1.00 96.56 83 ARG A CA 1
ATOM 639 C C . ARG A 1 83 ? 11.661 -11.535 -12.604 1.00 96.56 83 ARG A C 1
ATOM 641 O O . ARG A 1 83 ? 12.627 -11.866 -13.292 1.00 96.56 83 ARG A O 1
ATOM 648 N N . TYR A 1 84 ? 11.804 -11.058 -11.370 1.00 94.75 84 TYR A N 1
ATOM 649 C CA . TYR A 1 84 ? 13.090 -11.099 -10.672 1.00 94.75 84 TYR A CA 1
ATOM 650 C C . TYR A 1 84 ? 13.420 -12.522 -10.214 1.00 94.75 84 TYR A C 1
ATOM 652 O O . TYR A 1 84 ? 12.531 -13.304 -9.885 1.00 94.75 84 TYR A O 1
ATOM 660 N N . LYS A 1 85 ? 14.713 -12.850 -10.172 1.00 94.88 85 LYS A N 1
ATOM 661 C CA . LYS A 1 85 ? 15.201 -14.091 -9.569 1.00 94.88 85 LYS A CA 1
ATOM 662 C C . LYS A 1 85 ? 15.366 -13.889 -8.062 1.00 94.88 85 LYS A C 1
ATOM 664 O O . LYS A 1 85 ? 16.021 -12.938 -7.650 1.00 94.88 85 LYS A O 1
ATOM 669 N N . PHE A 1 86 ? 14.808 -14.798 -7.278 1.00 96.19 86 PHE A N 1
ATOM 670 C CA . PHE A 1 86 ? 14.933 -14.883 -5.824 1.00 96.19 86 PHE A CA 1
ATOM 671 C C . PHE A 1 86 ? 14.725 -16.345 -5.406 1.00 96.19 86 PHE A C 1
ATOM 673 O O . PHE A 1 86 ? 14.223 -17.140 -6.206 1.00 96.19 86 PHE A O 1
ATOM 680 N N . ASP A 1 87 ? 15.112 -16.698 -4.182 1.00 97.12 87 ASP A N 1
ATOM 681 C CA . ASP A 1 87 ? 14.943 -18.058 -3.659 1.00 97.12 87 ASP A CA 1
ATOM 682 C C . ASP A 1 87 ? 13.592 -18.194 -2.942 1.00 97.12 87 ASP A C 1
ATOM 684 O O . ASP A 1 87 ? 12.798 -19.079 -3.263 1.00 97.12 87 ASP A O 1
ATOM 688 N N . HIS A 1 88 ? 13.294 -17.270 -2.022 1.00 97.19 88 HIS A N 1
ATOM 689 C CA . HIS A 1 88 ? 12.009 -17.176 -1.329 1.00 97.19 88 HIS A CA 1
ATOM 690 C C . HIS A 1 88 ? 11.574 -15.716 -1.137 1.00 97.19 88 HIS A C 1
ATOM 692 O O . HIS A 1 88 ? 12.360 -14.781 -1.291 1.00 97.19 88 HIS A O 1
ATOM 698 N N . PHE A 1 89 ? 10.307 -15.524 -0.774 1.00 98.12 89 PHE A N 1
ATOM 699 C CA . PHE A 1 89 ? 9.796 -14.261 -0.252 1.00 98.12 89 PHE A CA 1
ATOM 700 C C . PHE A 1 89 ? 8.988 -14.518 1.018 1.00 98.12 89 PHE A C 1
ATOM 702 O O . PHE A 1 89 ? 8.486 -15.623 1.233 1.00 98.12 89 PHE A O 1
ATOM 709 N N . TYR A 1 90 ? 8.858 -13.498 1.859 1.00 98.00 90 TYR A N 1
ATOM 710 C CA . TYR A 1 90 ? 8.071 -13.573 3.086 1.00 98.00 90 TYR A CA 1
ATOM 711 C C . TYR A 1 90 ? 7.535 -12.197 3.482 1.00 98.00 90 TYR A C 1
ATOM 713 O O . TYR A 1 90 ? 8.062 -11.166 3.059 1.00 98.00 90 TYR A O 1
ATOM 721 N N . ILE A 1 91 ? 6.482 -12.186 4.303 1.00 98.56 91 ILE A N 1
ATOM 722 C CA . ILE A 1 91 ? 5.959 -10.964 4.920 1.00 98.56 91 ILE A CA 1
ATOM 723 C C . ILE A 1 91 ? 6.892 -10.604 6.079 1.00 98.56 91 ILE A C 1
ATOM 725 O O . ILE A 1 91 ? 6.934 -11.323 7.075 1.00 98.56 91 I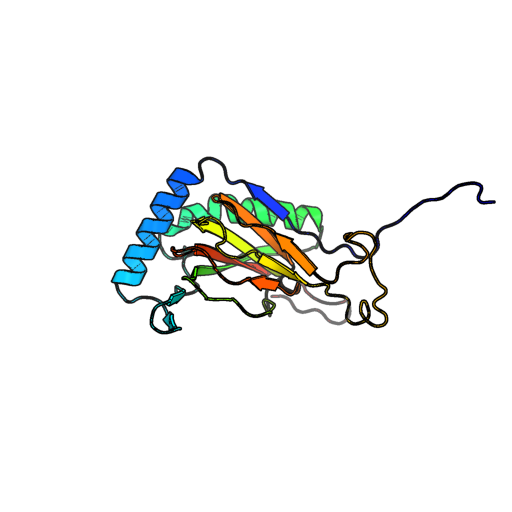LE A O 1
ATOM 729 N N . SER A 1 92 ? 7.679 -9.541 5.927 1.00 97.81 92 SER A N 1
ATOM 730 C CA . SER A 1 92 ? 8.679 -9.129 6.919 1.00 97.81 92 SER A CA 1
ATOM 731 C C . SER A 1 92 ? 8.068 -8.357 8.083 1.00 97.81 92 SER A C 1
ATOM 733 O O . SER A 1 92 ? 8.533 -8.482 9.211 1.00 97.81 92 SER A O 1
ATOM 735 N N . GLU A 1 93 ? 7.026 -7.573 7.810 1.00 98.38 93 GLU A N 1
ATOM 736 C CA . GLU A 1 93 ? 6.307 -6.764 8.792 1.00 98.38 93 GLU A CA 1
ATOM 737 C C . GLU A 1 93 ? 4.827 -6.693 8.410 1.00 98.38 93 GLU A C 1
ATOM 739 O O . GLU A 1 93 ? 4.486 -6.656 7.227 1.00 98.38 93 GLU A O 1
ATOM 744 N N . CYS A 1 94 ? 3.943 -6.644 9.403 1.00 98.75 94 CYS A N 1
ATOM 745 C CA . CYS A 1 94 ? 2.505 -6.463 9.233 1.00 98.75 94 CYS A CA 1
ATOM 746 C C . CYS A 1 94 ? 1.925 -5.731 10.451 1.00 98.75 94 CYS A C 1
ATOM 748 O O . CYS A 1 94 ? 2.061 -6.207 11.578 1.00 98.75 94 CYS A O 1
ATOM 750 N N . TRP A 1 95 ? 1.275 -4.586 10.237 1.00 98.75 95 TRP A N 1
ATOM 751 C CA . TRP A 1 95 ? 0.746 -3.728 11.301 1.00 98.75 95 TRP A CA 1
ATOM 752 C C . TRP A 1 95 ? -0.568 -3.050 10.918 1.00 98.75 95 TRP A C 1
ATOM 754 O O . TRP A 1 95 ? -0.825 -2.735 9.759 1.00 98.75 95 TRP A O 1
ATOM 764 N N . ALA A 1 96 ? -1.398 -2.777 11.916 1.00 98.69 96 ALA A N 1
ATOM 765 C CA . ALA A 1 96 ? -2.637 -2.035 11.782 1.00 98.69 96 ALA A CA 1
ATOM 766 C C . ALA A 1 96 ? -2.405 -0.554 12.094 1.00 98.69 96 ALA A C 1
ATOM 768 O O . ALA A 1 96 ? -1.647 -0.199 12.997 1.00 98.69 96 ALA A O 1
ATOM 769 N N . ASN A 1 97 ? -3.104 0.307 11.361 1.00 98.25 97 ASN A N 1
ATOM 770 C CA . ASN A 1 97 ? -3.157 1.746 11.569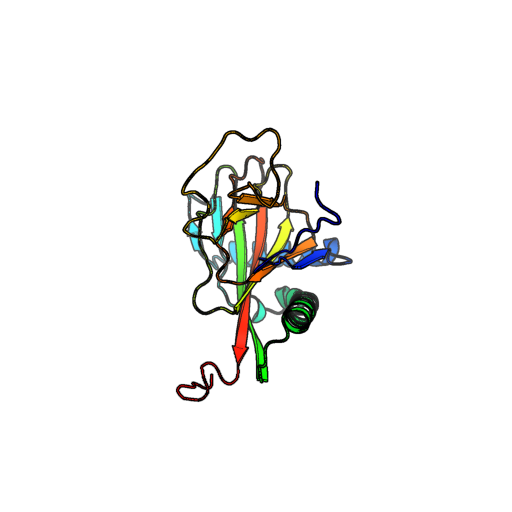 1.00 98.25 97 ASN A CA 1
ATOM 771 C C . ASN A 1 97 ? -4.618 2.165 11.720 1.00 98.25 97 ASN A C 1
ATOM 773 O O . ASN A 1 97 ? -5.421 1.932 10.813 1.00 98.25 97 ASN A O 1
ATOM 777 N N . MET A 1 98 ? -4.936 2.824 12.832 1.00 97.50 98 MET A N 1
ATOM 778 C CA . MET A 1 98 ? -6.167 3.591 12.998 1.00 97.50 98 MET A CA 1
ATOM 779 C C . MET A 1 98 ? -5.847 5.074 12.907 1.00 97.50 98 MET A C 1
ATOM 781 O O . MET A 1 98 ? -5.043 5.591 13.686 1.00 97.50 98 MET A O 1
ATOM 785 N N . ASN A 1 99 ? -6.473 5.742 11.942 1.00 95.81 99 ASN A N 1
ATOM 786 C CA . ASN A 1 99 ? -6.257 7.154 11.661 1.00 95.81 99 ASN A CA 1
ATOM 787 C C . ASN A 1 99 ? -7.575 7.920 11.791 1.00 95.81 99 ASN A C 1
ATOM 789 O O . ASN A 1 99 ? -8.459 7.766 10.945 1.00 95.81 99 ASN A O 1
ATOM 793 N N . GLY A 1 100 ? -7.707 8.729 12.837 1.00 96.25 100 GLY A N 1
ATOM 794 C CA . GLY A 1 100 ? -8.909 9.501 13.146 1.00 96.25 100 GLY A CA 1
ATOM 795 C C . GLY A 1 100 ? -9.028 10.821 12.382 1.00 96.25 100 GLY A C 1
ATOM 796 O O . GLY A 1 100 ? -8.190 11.175 11.553 1.00 96.25 100 GLY A O 1
ATOM 797 N N . THR A 1 101 ? -10.099 11.565 12.662 1.00 96.94 101 THR A N 1
ATOM 798 C CA . THR A 1 101 ? -10.422 12.833 11.988 1.00 96.94 101 THR A CA 1
ATOM 799 C C . THR A 1 101 ? -9.316 13.889 12.118 1.00 96.94 101 THR A C 1
ATOM 801 O O . THR A 1 101 ? -8.881 14.238 13.223 1.00 96.94 101 THR A O 1
ATOM 804 N N . GLY A 1 102 ? -8.941 14.469 10.977 1.00 96.81 102 GLY A N 1
ATOM 805 C CA . GLY A 1 102 ? -7.929 15.516 10.821 1.00 96.81 102 GLY A CA 1
ATOM 806 C C . GLY A 1 102 ? -6.498 14.994 10.679 1.00 96.81 102 GLY A C 1
ATOM 807 O O . GLY A 1 102 ? -5.583 15.782 10.458 1.00 96.81 102 GLY A O 1
ATOM 808 N N . GLU A 1 103 ? -6.282 13.684 10.800 1.00 97.00 103 GLU A N 1
ATOM 809 C CA . GLU A 1 103 ? -4.940 13.107 10.761 1.00 97.00 103 GLU A CA 1
ATOM 810 C C . GLU A 1 103 ? -4.498 12.777 9.327 1.00 97.00 103 GLU A C 1
ATOM 812 O O . GLU A 1 103 ? -5.288 12.329 8.486 1.00 97.00 103 GLU A O 1
ATOM 817 N N . ILE A 1 104 ? -3.204 12.969 9.070 1.00 96.62 104 ILE A N 1
ATOM 818 C CA . ILE A 1 104 ? -2.510 12.667 7.811 1.00 96.62 104 ILE A CA 1
ATOM 819 C C . ILE A 1 104 ? -1.412 11.632 8.069 1.00 96.62 104 ILE A C 1
ATOM 821 O O . ILE A 1 104 ? -0.896 11.547 9.184 1.00 96.62 104 ILE A O 1
ATOM 825 N N . HIS A 1 105 ? -0.960 10.933 7.025 1.00 95.38 105 HIS A N 1
ATOM 826 C CA . HIS A 1 105 ? 0.354 10.283 7.072 1.00 95.38 105 HIS A CA 1
ATOM 827 C C . HIS A 1 105 ? 1.306 10.996 6.112 1.00 95.38 105 HIS A C 1
ATOM 829 O O . HIS A 1 105 ? 0.990 11.120 4.924 1.00 95.38 105 HIS A O 1
ATOM 835 N N . PRO A 1 106 ? 2.459 11.486 6.599 1.00 97.06 106 PRO A N 1
ATOM 836 C CA . PRO A 1 106 ? 3.398 12.217 5.767 1.00 97.06 106 PRO A CA 1
ATOM 837 C C . PRO A 1 106 ? 3.984 11.326 4.668 1.00 97.06 106 PRO A C 1
ATOM 839 O O . PRO A 1 106 ? 3.941 10.097 4.735 1.00 97.06 106 PRO A O 1
ATOM 842 N N . ARG A 1 107 ? 4.549 11.976 3.650 1.00 97.88 107 ARG A N 1
ATOM 843 C CA . ARG A 1 107 ? 5.278 11.314 2.567 1.00 97.88 107 ARG A CA 1
ATOM 844 C C . ARG A 1 107 ? 6.438 10.489 3.125 1.00 97.88 107 ARG A C 1
ATOM 846 O O . ARG A 1 107 ? 7.246 11.021 3.884 1.00 97.88 107 ARG A O 1
ATOM 853 N N . HIS A 1 108 ? 6.518 9.227 2.722 1.00 98.00 108 HIS A N 1
ATOM 854 C CA . HIS A 1 108 ? 7.604 8.314 3.064 1.00 98.00 108 HIS A CA 1
ATOM 855 C C . HIS A 1 108 ? 7.696 7.152 2.059 1.00 98.00 108 HIS A C 1
ATOM 857 O O . HIS A 1 108 ? 6.843 6.993 1.184 1.00 98.00 108 HIS A O 1
ATOM 863 N N . SER A 1 109 ? 8.741 6.343 2.207 1.00 98.12 109 SER A N 1
ATOM 864 C CA . SER A 1 109 ? 8.933 5.034 1.571 1.00 98.12 109 SER A CA 1
ATOM 865 C C . SER A 1 109 ? 9.276 3.996 2.648 1.00 98.12 109 SER A C 1
ATOM 867 O O . SER A 1 109 ? 9.440 4.353 3.819 1.00 98.12 109 SER A O 1
ATOM 869 N N . HIS A 1 110 ? 9.373 2.719 2.270 1.00 97.44 110 HIS A N 1
ATOM 870 C CA . HIS A 1 110 ? 9.687 1.619 3.189 1.00 97.44 110 HIS A CA 1
ATOM 871 C C . HIS A 1 110 ? 11.115 1.118 2.936 1.00 97.44 110 HIS A C 1
ATOM 873 O O . HIS A 1 110 ? 11.345 0.355 1.995 1.00 97.44 110 HIS A O 1
ATOM 879 N N . PRO A 1 111 ? 12.112 1.566 3.719 1.00 94.38 111 PRO A N 1
ATOM 880 C CA . PRO A 1 111 ? 13.493 1.146 3.520 1.00 94.38 111 PRO A CA 1
ATOM 881 C C . PRO A 1 111 ? 13.671 -0.345 3.833 1.00 94.38 111 PRO A C 1
ATOM 883 O O . PRO A 1 111 ? 12.992 -0.897 4.695 1.00 94.38 111 PRO A O 1
ATOM 886 N N . ASN A 1 112 ? 14.638 -0.979 3.165 1.00 92.94 112 ASN A N 1
ATOM 887 C CA . ASN A 1 112 ? 15.008 -2.387 3.367 1.00 92.94 112 ASN A CA 1
ATOM 888 C C . ASN A 1 112 ? 13.874 -3.401 3.123 1.00 92.94 112 ASN A C 1
ATOM 890 O O . ASN A 1 112 ? 13.919 -4.505 3.656 1.00 92.94 112 ASN A O 1
ATOM 894 N N . CYS A 1 113 ? 12.884 -3.035 2.308 1.00 96.12 113 CYS A N 1
ATOM 895 C CA . CYS A 1 113 ? 11.800 -3.907 1.861 1.00 96.12 113 CYS A CA 1
ATOM 896 C C . CYS A 1 113 ? 11.736 -3.904 0.328 1.00 96.12 113 CYS A C 1
ATOM 898 O O . CYS A 1 113 ? 12.242 -2.979 -0.315 1.00 96.12 113 CYS A O 1
ATOM 900 N N . PHE A 1 114 ? 11.144 -4.941 -0.267 1.00 97.81 114 PHE A N 1
ATOM 901 C CA . PHE A 1 114 ? 11.038 -5.058 -1.722 1.00 97.81 114 PHE A CA 1
ATOM 902 C C . PHE A 1 114 ? 9.672 -4.599 -2.245 1.00 97.81 114 PHE A C 1
ATOM 904 O O . PHE A 1 114 ? 9.595 -3.733 -3.122 1.00 97.81 114 PHE A O 1
ATOM 911 N N . LEU A 1 115 ? 8.596 -5.151 -1.680 1.00 98.75 115 LEU A N 1
ATOM 912 C CA . LEU A 1 115 ? 7.226 -4.691 -1.903 1.00 98.75 115 LEU A CA 1
ATOM 913 C C . LEU A 1 115 ? 6.616 -4.250 -0.576 1.00 98.75 115 LEU A C 1
ATOM 915 O O . LEU A 1 115 ? 6.898 -4.821 0.474 1.00 98.75 115 LEU A O 1
ATOM 919 N N . SER A 1 116 ? 5.739 -3.261 -0.640 1.00 98.81 116 SER A N 1
ATOM 920 C CA . SER A 1 116 ? 4.907 -2.832 0.477 1.00 98.81 116 SER A CA 1
ATOM 921 C C . SER A 1 116 ? 3.456 -2.839 0.036 1.00 98.81 116 SER A C 1
ATOM 923 O O . SER A 1 116 ? 3.146 -2.797 -1.159 1.00 98.81 116 SER A O 1
ATOM 925 N N . GLY A 1 117 ? 2.547 -2.899 0.995 1.00 98.75 117 GLY A N 1
ATOM 926 C CA . GLY A 1 117 ? 1.136 -2.851 0.678 1.00 98.75 117 GLY A CA 1
ATOM 927 C C . GLY A 1 117 ? 0.262 -2.411 1.829 1.00 98.75 117 GLY A C 1
ATOM 928 O O . GLY A 1 117 ? 0.701 -2.216 2.964 1.00 98.75 117 GLY A O 1
ATOM 929 N N . VAL A 1 118 ? -1.004 -2.214 1.488 1.00 98.88 118 VAL A N 1
ATOM 930 C CA . VAL A 1 118 ? -2.057 -1.820 2.411 1.00 98.88 118 VAL A CA 1
ATOM 931 C C . VAL A 1 118 ? -3.350 -2.539 2.052 1.00 98.88 118 VAL A C 1
ATOM 933 O O . VAL A 1 118 ? -3.764 -2.572 0.895 1.00 98.88 118 VAL A O 1
ATOM 936 N N . TYR A 1 119 ? -3.981 -3.118 3.063 1.00 98.88 119 TYR A N 1
ATOM 937 C CA . TYR A 1 119 ? -5.324 -3.664 3.023 1.00 98.88 119 TYR A CA 1
ATOM 938 C C . TYR A 1 119 ? -6.266 -2.762 3.821 1.00 98.88 119 TYR A C 1
ATOM 940 O O . TYR A 1 119 ? -5.963 -2.374 4.952 1.00 98.88 119 TYR A O 1
ATOM 948 N N . TYR A 1 120 ? -7.414 -2.419 3.251 1.00 98.75 120 TYR A N 1
ATOM 949 C CA . TYR A 1 120 ? -8.373 -1.518 3.882 1.00 98.75 120 TYR A CA 1
ATOM 950 C C . TYR A 1 120 ? -9.500 -2.285 4.571 1.00 98.75 120 TYR A C 1
ATOM 952 O O . TYR A 1 120 ? -10.309 -2.942 3.921 1.00 98.75 120 TYR A O 1
ATOM 960 N N . VAL A 1 121 ? -9.574 -2.171 5.897 1.00 98.62 121 VAL A N 1
ATOM 961 C CA . VAL A 1 121 ? -10.590 -2.848 6.718 1.00 98.62 121 VAL A CA 1
ATOM 962 C C . VAL A 1 121 ? -11.829 -1.970 6.880 1.00 98.62 121 VAL A C 1
ATOM 964 O O . VAL A 1 121 ? -12.945 -2.457 6.739 1.00 98.62 121 VAL A O 1
ATOM 967 N N . GLN A 1 122 ? -11.629 -0.678 7.155 1.00 98.50 122 GLN A N 1
ATOM 968 C CA . GLN A 1 122 ? -12.700 0.300 7.353 1.00 98.50 122 GLN A CA 1
ATOM 969 C C . GLN A 1 122 ? -12.337 1.615 6.668 1.00 98.50 122 GLN A C 1
ATOM 971 O O . GLN A 1 122 ? -11.296 2.211 6.971 1.00 98.50 122 GLN A O 1
ATOM 976 N N . THR A 1 123 ? -13.197 2.086 5.764 1.00 98.12 123 THR A N 1
ATOM 977 C CA . THR A 1 123 ? -12.933 3.282 4.944 1.00 98.12 123 THR A CA 1
ATOM 978 C C . THR A 1 123 ? -14.136 4.221 4.926 1.00 98.12 123 THR A C 1
ATOM 980 O O . THR A 1 123 ? -14.882 4.265 3.942 1.00 98.12 123 THR A O 1
ATOM 983 N N . PRO A 1 124 ? -14.363 4.997 6.003 1.00 97.75 124 PRO A N 1
ATOM 984 C CA . PRO A 1 124 ? -15.427 5.989 6.008 1.00 97.75 124 PRO A CA 1
ATOM 985 C C . PRO A 1 124 ? -15.280 6.954 4.824 1.00 97.75 124 PRO A C 1
ATOM 987 O O . PRO A 1 124 ? -14.173 7.321 4.429 1.00 97.75 124 PRO A O 1
ATOM 990 N N . LYS A 1 125 ? -16.394 7.416 4.251 1.00 97.44 125 LYS A N 1
ATOM 991 C CA . LYS A 1 125 ? -16.337 8.344 3.113 1.00 97.44 125 LYS A CA 1
ATOM 992 C C . LYS A 1 125 ? -15.509 9.587 3.470 1.00 97.44 125 LYS A C 1
ATOM 994 O O . LYS A 1 125 ? -15.815 10.285 4.434 1.00 97.44 125 LYS A O 1
ATOM 999 N N . GLY A 1 126 ? -14.493 9.882 2.657 1.00 96.81 126 GLY A N 1
ATOM 1000 C CA . GLY A 1 126 ? -13.585 11.008 2.888 1.00 96.81 126 GLY A CA 1
ATOM 1001 C C . GLY A 1 126 ? -12.487 10.725 3.915 1.00 96.81 126 GLY A C 1
ATOM 1002 O O . GLY A 1 126 ? -11.910 11.669 4.450 1.00 96.81 126 GLY A O 1
ATOM 1003 N N . CYS A 1 127 ? -12.170 9.456 4.188 1.00 97.38 127 CYS A N 1
ATOM 1004 C CA . CYS A 1 127 ? -11.131 9.078 5.140 1.00 97.38 127 CYS A CA 1
ATOM 1005 C C . CYS A 1 127 ? -9.686 9.276 4.655 1.00 97.38 127 CYS A C 1
ATOM 1007 O O . CYS A 1 127 ? -8.771 8.734 5.267 1.00 97.38 127 CYS A O 1
ATOM 1009 N N . GLY A 1 128 ? -9.476 10.043 3.585 1.00 97.25 128 GLY A N 1
ATOM 1010 C CA . GLY A 1 128 ? -8.166 10.356 3.024 1.00 97.25 128 GLY A CA 1
ATOM 1011 C C . GLY A 1 128 ? -7.665 9.303 2.037 1.00 97.25 128 GLY A C 1
ATOM 1012 O O . GLY A 1 128 ? -7.580 8.120 2.367 1.00 97.25 128 GLY A O 1
ATOM 1013 N N . ASP A 1 129 ? -7.307 9.766 0.842 1.00 98.31 129 ASP A N 1
ATOM 1014 C CA . ASP A 1 129 ? -6.722 8.958 -0.228 1.00 98.31 129 ASP A CA 1
ATOM 1015 C C . ASP A 1 129 ? -5.288 8.544 0.110 1.00 98.31 129 ASP A C 1
ATOM 1017 O O . ASP A 1 129 ? -4.545 9.306 0.745 1.00 98.31 129 ASP A O 1
ATOM 1021 N N . ILE A 1 130 ? -4.866 7.373 -0.370 1.00 98.62 130 ILE A N 1
ATOM 1022 C CA . ILE A 1 130 ? -3.435 7.109 -0.524 1.00 98.62 130 ILE A CA 1
ATOM 1023 C C . ILE A 1 130 ? -2.949 7.863 -1.760 1.00 98.62 130 ILE A C 1
ATOM 1025 O O . ILE A 1 130 ? -3.575 7.840 -2.820 1.00 98.62 130 ILE A O 1
ATOM 1029 N N . VAL A 1 131 ? -1.845 8.581 -1.601 1.00 98.56 131 VAL A N 1
ATOM 1030 C CA . VAL A 1 131 ? -1.274 9.437 -2.637 1.00 98.56 131 VAL A CA 1
ATOM 1031 C C . VAL A 1 131 ? 0.114 8.920 -2.954 1.00 98.56 131 VAL A C 1
ATOM 1033 O O . VAL A 1 131 ? 0.998 9.013 -2.106 1.00 98.56 131 VAL A O 1
ATOM 1036 N N . PHE A 1 132 ? 0.297 8.395 -4.158 1.00 98.38 132 PHE A N 1
ATOM 1037 C CA . PHE A 1 132 ? 1.596 8.010 -4.698 1.00 98.38 132 PHE A CA 1
ATOM 1038 C C . PHE A 1 132 ? 2.226 9.203 -5.397 1.00 98.38 132 PHE A C 1
ATOM 1040 O O . PHE A 1 132 ? 1.524 9.994 -6.028 1.00 98.38 132 PHE A O 1
ATOM 1047 N N . HIS A 1 133 ? 3.539 9.343 -5.295 1.00 97.50 133 HIS A N 1
ATOM 1048 C CA . HIS A 1 133 ? 4.248 10.488 -5.852 1.00 97.50 133 HIS A CA 1
ATOM 1049 C C . HIS A 1 133 ? 5.226 10.061 -6.935 1.00 97.50 133 HIS A C 1
ATOM 1051 O O . HIS A 1 133 ? 5.799 8.975 -6.868 1.00 97.50 133 HIS A O 1
ATOM 1057 N N . ASP A 1 134 ? 5.414 10.926 -7.928 1.00 95.75 134 ASP A N 1
ATOM 1058 C CA . ASP A 1 134 ? 6.321 10.674 -9.041 1.00 95.75 134 ASP A CA 1
ATOM 1059 C C . ASP A 1 134 ? 7.762 10.457 -8.533 1.00 95.75 134 ASP A C 1
ATOM 1061 O O . ASP A 1 134 ? 8.346 11.367 -7.937 1.00 95.75 134 ASP A O 1
ATOM 1065 N N . PRO A 1 135 ? 8.363 9.273 -8.760 1.00 95.12 135 PRO A N 1
ATOM 1066 C CA . PRO A 1 135 ? 9.710 8.962 -8.281 1.00 95.12 135 PRO A CA 1
ATOM 1067 C C . PRO A 1 135 ? 10.818 9.637 -9.104 1.00 95.12 135 PRO A C 1
ATOM 1069 O O . PRO A 1 135 ? 11.999 9.563 -8.756 1.00 95.12 135 PRO A O 1
ATOM 1072 N N . ARG A 1 136 ? 10.483 10.267 -10.235 1.00 93.56 136 ARG A N 1
ATOM 1073 C CA . ARG A 1 136 ? 11.458 10.861 -11.152 1.00 93.56 136 ARG A CA 1
ATOM 1074 C C . ARG A 1 136 ? 11.922 12.210 -10.605 1.00 93.56 136 ARG A C 1
ATOM 1076 O O . ARG A 1 136 ? 11.281 13.235 -10.815 1.00 93.56 136 ARG A O 1
ATOM 1083 N N . ALA A 1 137 ? 13.107 12.232 -9.997 1.00 89.31 137 ALA A N 1
ATOM 1084 C CA . ALA A 1 137 ? 13.684 13.429 -9.370 1.00 89.31 137 ALA A CA 1
ATOM 1085 C C . ALA A 1 137 ? 13.724 14.693 -10.262 1.00 89.31 137 ALA A C 1
ATOM 1087 O O . ALA A 1 137 ? 13.725 15.806 -9.745 1.00 89.31 137 ALA A O 1
ATOM 1088 N N . GLN A 1 138 ? 13.760 14.539 -11.591 1.00 92.19 138 GLN A N 1
ATOM 1089 C CA . GLN A 1 138 ? 13.819 15.650 -12.553 1.00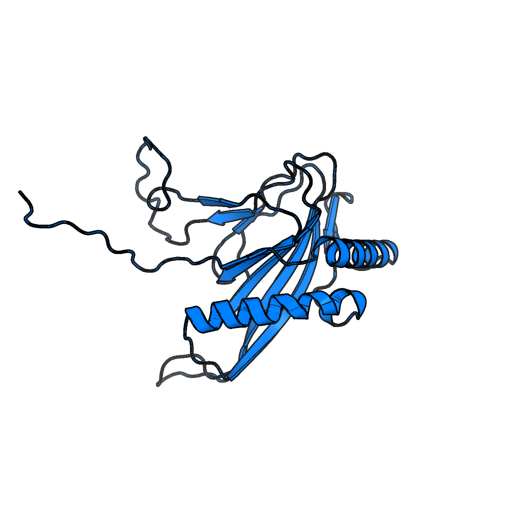 92.19 138 GLN A CA 1
ATOM 1090 C C . GLN A 1 138 ? 12.510 15.887 -13.331 1.00 92.19 138 GLN A C 1
ATOM 1092 O O . GLN A 1 138 ? 12.491 16.722 -14.233 1.00 92.19 138 GLN A O 1
ATOM 1097 N N . ALA A 1 139 ? 11.409 15.199 -13.010 1.00 90.06 139 ALA A N 1
ATOM 1098 C CA . ALA A 1 139 ? 10.148 15.369 -13.743 1.00 90.06 139 ALA A CA 1
ATOM 1099 C C . ALA A 1 139 ? 9.518 16.760 -13.562 1.00 90.06 139 ALA A C 1
ATOM 1101 O O . ALA A 1 139 ? 8.827 17.236 -14.456 1.00 90.06 139 ALA A O 1
ATOM 1102 N N . ALA A 1 140 ? 9.810 17.443 -12.452 1.00 87.12 140 ALA A N 1
ATOM 1103 C CA . ALA A 1 140 ? 9.261 18.760 -12.126 1.00 87.12 140 ALA A CA 1
ATOM 1104 C C . ALA A 1 140 ? 10.209 19.938 -12.446 1.00 87.12 140 ALA A C 1
ATOM 1106 O O . ALA A 1 140 ? 10.053 21.022 -11.886 1.00 87.12 140 ALA A O 1
ATOM 1107 N N . VAL A 1 141 ? 11.213 19.754 -13.317 1.00 92.88 141 VAL A N 1
ATOM 1108 C CA . VAL A 1 141 ? 12.136 20.845 -13.712 1.00 92.88 141 VAL A CA 1
ATOM 1109 C C . VAL A 1 141 ? 11.393 21.991 -14.409 1.00 92.88 141 VAL A C 1
ATOM 1111 O O . VAL A 1 141 ? 11.739 23.159 -14.233 1.00 92.88 141 VAL A O 1
ATOM 1114 N N . LEU A 1 142 ? 10.359 21.661 -15.182 1.00 90.81 142 LEU A N 1
ATOM 1115 C CA . LEU A 1 142 ? 9.438 22.611 -15.791 1.00 90.81 142 LEU A CA 1
ATOM 1116 C C . LEU A 1 142 ? 8.015 22.095 -15.583 1.00 90.81 142 LEU A C 1
ATOM 1118 O O . LEU A 1 142 ? 7.717 20.971 -15.976 1.00 90.81 142 LEU A O 1
ATOM 1122 N N . SER A 1 143 ? 7.138 22.939 -15.037 1.00 88.62 143 SER A N 1
ATOM 1123 C CA . SER A 1 143 ? 5.728 22.604 -14.800 1.00 88.62 143 SER A CA 1
ATOM 1124 C C . SER A 1 143 ? 4.817 23.555 -15.580 1.00 88.62 143 SER A C 1
ATOM 1126 O O . SER A 1 143 ? 4.443 24.611 -15.060 1.00 88.62 143 SER A O 1
ATOM 1128 N N . PRO A 1 144 ? 4.491 23.237 -16.846 1.00 90.69 144 PRO A N 1
ATOM 1129 C CA . PRO A 1 144 ? 3.509 23.986 -17.619 1.00 90.69 144 PRO A CA 1
ATOM 1130 C C . PRO A 1 144 ? 2.115 23.924 -16.984 1.00 90.69 144 PRO A C 1
ATOM 1132 O O . PRO A 1 144 ? 1.831 23.071 -16.146 1.00 90.69 144 PRO A O 1
ATOM 1135 N N . GLN A 1 145 ? 1.220 24.811 -17.422 1.00 93.62 145 GLN A N 1
ATOM 1136 C CA . GLN A 1 145 ? -0.201 24.666 -17.110 1.00 93.62 145 GLN A CA 1
ATOM 1137 C C . GLN A 1 145 ? -0.771 23.445 -17.836 1.00 93.62 145 GLN A C 1
ATOM 1139 O O . GLN A 1 145 ? -0.420 23.181 -18.986 1.00 93.62 145 GLN A O 1
ATOM 1144 N N . PHE A 1 146 ? -1.661 22.725 -17.161 1.00 91.25 146 PHE A N 1
ATOM 1145 C CA . PHE A 1 146 ? -2.343 21.565 -17.720 1.00 91.25 146 PHE A CA 1
ATOM 1146 C C . PHE A 1 146 ? -3.710 21.977 -18.269 1.00 91.25 146 PHE A C 1
ATOM 1148 O O . PHE A 1 146 ? -4.430 22.739 -17.626 1.00 91.25 146 PHE A O 1
ATOM 1155 N N . GLU A 1 147 ? -4.075 21.443 -19.432 1.00 94.75 147 GLU A N 1
ATOM 1156 C CA . GLU A 1 147 ? -5.470 21.421 -19.892 1.00 94.75 147 GLU A CA 1
ATOM 1157 C C . GLU A 1 147 ? -6.238 20.280 -19.203 1.00 94.75 147 GLU A C 1
ATOM 1159 O O . GLU A 1 147 ? -7.354 20.470 -18.729 1.00 94.75 147 GLU A O 1
ATOM 1164 N N . GLU A 1 148 ? -5.583 19.122 -19.065 1.00 95.25 148 GLU A N 1
ATOM 1165 C CA . GLU A 1 148 ? -6.074 17.928 -18.376 1.00 95.25 148 GLU A CA 1
ATOM 1166 C C . GLU A 1 148 ? -4.922 17.222 -17.637 1.00 95.25 148 GLU A C 1
ATOM 1168 O O . GLU A 1 148 ? -3.769 17.253 -18.082 1.00 95.25 148 GLU A O 1
ATOM 1173 N N . ILE A 1 149 ? -5.231 16.574 -16.508 1.00 92.06 149 ILE A N 1
ATOM 1174 C CA . ILE A 1 149 ? -4.276 15.765 -15.741 1.00 92.06 149 ILE A CA 1
ATOM 1175 C C . ILE A 1 149 ? -4.245 14.338 -16.301 1.00 92.06 149 ILE A C 1
ATOM 1177 O O . ILE A 1 149 ? -5.269 13.670 -16.394 1.00 92.06 149 ILE A O 1
ATOM 1181 N N . THR A 1 150 ? -3.049 13.854 -16.613 1.00 91.88 150 THR A N 1
ATOM 1182 C CA . THR A 1 150 ? -2.761 12.512 -17.135 1.00 91.88 150 THR A CA 1
ATOM 1183 C C . THR A 1 150 ? -1.649 11.860 -16.314 1.00 91.88 150 THR A C 1
ATOM 1185 O O . THR A 1 150 ? -0.941 12.532 -15.562 1.00 91.88 150 THR A O 1
ATOM 1188 N N . LEU A 1 151 ? -1.431 10.552 -16.480 1.00 88.75 151 LEU A N 1
ATOM 1189 C CA . LEU A 1 151 ? -0.305 9.865 -15.827 1.00 88.75 151 LEU A CA 1
ATOM 1190 C C . LEU A 1 151 ? 1.059 10.430 -16.255 1.00 88.75 151 LEU A C 1
ATOM 1192 O O . LEU A 1 151 ? 2.022 10.364 -15.500 1.00 88.75 151 LEU A O 1
ATOM 1196 N N . GLN A 1 152 ? 1.147 10.999 -17.457 1.00 89.62 152 GLN A N 1
ATOM 1197 C CA . GLN A 1 152 ? 2.390 11.511 -18.026 1.00 89.62 152 GLN A CA 1
ATOM 1198 C C . GLN A 1 152 ? 2.750 12.903 -17.496 1.00 89.62 152 GLN A C 1
ATOM 1200 O O . GLN A 1 152 ? 3.934 13.245 -17.479 1.00 89.62 152 GLN A O 1
ATOM 1205 N N . ASN A 1 153 ? 1.755 13.694 -17.078 1.00 91.62 153 ASN A N 1
ATOM 1206 C CA . ASN A 1 153 ? 1.942 15.082 -16.649 1.00 91.62 153 ASN A CA 1
ATOM 1207 C C . ASN A 1 153 ? 1.658 15.332 -15.155 1.00 91.62 153 ASN A C 1
ATOM 1209 O O . ASN A 1 153 ? 1.940 16.426 -14.671 1.00 91.62 153 ASN A O 1
ATOM 1213 N N . SER A 1 154 ? 1.145 14.337 -14.426 1.00 92.31 154 SER A N 1
ATOM 1214 C CA . SER A 1 154 ? 0.913 14.435 -12.985 1.00 92.31 154 SER A CA 1
ATOM 1215 C C . SER A 1 154 ? 2.173 14.133 -12.169 1.00 92.31 154 SER A C 1
ATOM 1217 O O . SER A 1 154 ? 2.905 13.192 -12.468 1.00 92.31 154 SER A O 1
ATOM 1219 N N . ASP A 1 155 ? 2.388 14.883 -11.084 1.00 93.50 155 ASP A N 1
ATOM 1220 C CA . ASP A 1 155 ? 3.413 14.604 -10.066 1.00 93.50 155 ASP A CA 1
ATOM 1221 C C . ASP A 1 155 ? 2.907 13.648 -8.968 1.00 93.50 155 ASP A C 1
ATOM 1223 O O . ASP A 1 155 ? 3.675 13.213 -8.104 1.00 93.50 155 ASP A O 1
ATOM 1227 N N . ARG A 1 156 ? 1.599 13.348 -8.964 1.00 95.19 156 ARG A N 1
ATOM 1228 C CA . ARG A 1 156 ? 0.921 12.536 -7.942 1.00 95.19 156 ARG A CA 1
ATOM 1229 C C . ARG A 1 156 ? -0.195 11.685 -8.523 1.00 95.19 156 ARG A C 1
ATOM 1231 O O . ARG A 1 156 ? -0.862 12.068 -9.481 1.00 95.19 156 ARG A O 1
ATOM 1238 N N . HIS A 1 157 ? -0.479 10.567 -7.879 1.00 96.62 157 HIS A N 1
ATOM 1239 C CA . HIS A 1 157 ? -1.628 9.733 -8.186 1.00 96.62 157 HIS A CA 1
ATOM 1240 C C . HIS A 1 157 ? -2.425 9.460 -6.911 1.00 96.62 157 HIS A C 1
ATOM 1242 O O . HIS A 1 157 ? -1.869 8.995 -5.919 1.00 96.62 157 HIS A O 1
ATOM 1248 N N . TYR A 1 158 ? -3.718 9.780 -6.939 1.00 96.81 158 TYR A N 1
ATOM 1249 C CA . TYR A 1 158 ? -4.626 9.643 -5.802 1.00 96.81 158 TYR A CA 1
ATOM 1250 C C . TYR A 1 158 ? -5.469 8.389 -5.994 1.00 96.81 158 TYR A C 1
ATOM 1252 O O . TYR A 1 158 ? -6.117 8.235 -7.029 1.00 96.81 158 TYR A O 1
ATOM 1260 N N . LEU A 1 159 ? -5.478 7.514 -4.994 1.00 97.69 159 LEU A N 1
ATOM 1261 C CA . LEU A 1 159 ? -6.340 6.342 -4.966 1.00 97.69 159 LEU A CA 1
ATOM 1262 C C . LEU A 1 159 ? -7.233 6.399 -3.734 1.00 97.69 159 LEU A C 1
ATOM 1264 O O . LEU A 1 159 ? -6.764 6.426 -2.592 1.00 97.69 159 LEU A O 1
ATOM 1268 N N . GLN A 1 160 ? -8.538 6.422 -3.994 1.00 97.88 160 GLN A N 1
ATOM 1269 C CA . GLN A 1 160 ? -9.540 6.404 -2.944 1.00 97.88 160 GLN A CA 1
ATOM 1270 C C . GLN A 1 160 ? -9.583 5.002 -2.314 1.00 97.88 160 GLN A C 1
ATOM 1272 O O . GLN A 1 160 ? -9.737 4.020 -3.044 1.00 97.88 160 GLN A O 1
ATOM 1277 N N . PRO A 1 161 ? -9.469 4.889 -0.981 1.00 97.06 161 PRO A N 1
ATOM 1278 C CA . PRO A 1 161 ? -9.549 3.605 -0.304 1.00 97.06 161 PRO A CA 1
ATOM 1279 C C . PRO A 1 161 ? -10.984 3.063 -0.319 1.00 97.06 161 PRO A C 1
ATOM 1281 O O . PRO A 1 161 ? -11.953 3.825 -0.244 1.00 97.06 161 PRO A O 1
ATOM 1284 N N . ASP A 1 162 ? -11.103 1.740 -0.376 1.00 97.75 162 ASP A N 1
ATOM 1285 C CA . ASP A 1 162 ? -12.372 1.009 -0.361 1.00 97.75 162 ASP A CA 1
ATOM 1286 C C . ASP A 1 162 ? -12.224 -0.274 0.472 1.00 97.75 162 ASP A C 1
ATOM 1288 O O . ASP A 1 162 ? -11.182 -0.930 0.432 1.00 97.75 162 ASP A O 1
ATOM 1292 N N . GLU A 1 163 ? -13.245 -0.651 1.238 1.00 98.50 163 GLU A N 1
ATOM 1293 C CA . GLU A 1 163 ? -13.170 -1.786 2.165 1.00 98.50 163 GLU A CA 1
ATOM 1294 C C . GLU A 1 163 ? -12.910 -3.096 1.416 1.00 98.50 163 GLU A C 1
ATOM 1296 O O . GLU A 1 163 ? -13.585 -3.431 0.444 1.00 98.50 163 GLU A O 1
ATOM 1301 N N . GLY A 1 164 ? -11.924 -3.874 1.849 1.00 98.56 164 GLY A N 1
ATOM 1302 C CA . GLY A 1 164 ? -11.491 -5.078 1.146 1.00 98.56 164 GLY A CA 1
ATOM 1303 C C . GLY A 1 164 ? -10.544 -4.827 -0.028 1.00 98.56 164 GLY A C 1
ATOM 1304 O O . GLY A 1 164 ? -10.146 -5.781 -0.695 1.00 98.56 164 GLY A O 1
ATOM 1305 N N . MET A 1 165 ? -10.188 -3.575 -0.321 1.00 98.69 165 MET A N 1
ATOM 1306 C CA . MET A 1 165 ? -9.158 -3.271 -1.307 1.00 98.69 165 MET A CA 1
ATOM 1307 C C . MET A 1 165 ? -7.775 -3.576 -0.723 1.00 98.69 165 MET A C 1
ATOM 1309 O O . MET A 1 165 ? -7.439 -3.136 0.377 1.00 98.69 165 MET A O 1
ATOM 1313 N N . LEU A 1 166 ? -6.975 -4.312 -1.487 1.00 98.88 166 LEU A N 1
ATOM 1314 C CA . LEU A 1 166 ? -5.558 -4.549 -1.257 1.00 98.88 166 LEU A CA 1
ATOM 1315 C C . LEU A 1 166 ? -4.768 -3.827 -2.348 1.00 98.88 166 LEU A C 1
ATOM 1317 O O . LEU A 1 166 ? -5.014 -4.032 -3.538 1.00 98.88 166 LEU A O 1
ATOM 1321 N N . ILE A 1 167 ? -3.810 -3.006 -1.939 1.00 98.81 167 ILE A N 1
ATOM 1322 C CA . ILE A 1 167 ? -2.876 -2.318 -2.828 1.00 98.81 167 ILE A CA 1
ATOM 1323 C C . ILE A 1 167 ? -1.478 -2.818 -2.497 1.00 98.81 167 ILE A C 1
ATOM 1325 O O . ILE A 1 167 ? -1.082 -2.808 -1.333 1.00 98.81 167 ILE A O 1
ATOM 1329 N N . MET A 1 168 ? -0.723 -3.209 -3.515 1.00 98.69 168 MET A N 1
ATOM 1330 C CA . MET A 1 168 ? 0.685 -3.562 -3.398 1.00 98.69 168 MET A CA 1
ATOM 1331 C C . MET A 1 168 ? 1.506 -2.745 -4.388 1.00 98.69 168 MET A C 1
ATOM 1333 O O . MET A 1 168 ? 1.053 -2.446 -5.494 1.00 98.69 168 MET A O 1
ATOM 1337 N N . PHE A 1 169 ? 2.702 -2.350 -3.977 1.00 98.75 169 PHE A N 1
ATOM 1338 C CA . PHE A 1 169 ? 3.560 -1.451 -4.734 1.00 98.75 169 PHE A CA 1
ATOM 1339 C C . PHE A 1 169 ? 5.034 -1.646 -4.358 1.00 98.75 169 PHE A C 1
ATOM 1341 O O . PHE A 1 169 ? 5.331 -2.177 -3.285 1.00 98.75 169 PHE A O 1
ATOM 1348 N N . PRO A 1 170 ? 5.981 -1.224 -5.213 1.00 98.50 170 PRO A N 1
ATOM 1349 C CA . PRO A 1 170 ? 7.398 -1.260 -4.873 1.00 98.50 170 PRO A CA 1
ATOM 1350 C C . PRO A 1 170 ? 7.702 -0.403 -3.642 1.00 98.50 170 PRO A C 1
ATOM 1352 O O . PRO A 1 170 ? 7.303 0.758 -3.591 1.00 98.50 170 PRO A O 1
ATOM 1355 N N . SER A 1 171 ? 8.448 -0.933 -2.670 1.00 98.56 171 SER A N 1
ATOM 1356 C CA . SER A 1 171 ? 8.695 -0.252 -1.385 1.00 98.56 171 SER A CA 1
ATOM 1357 C C . SER A 1 171 ? 9.418 1.095 -1.507 1.00 98.56 171 SER A C 1
ATOM 1359 O O . SER A 1 171 ? 9.304 1.940 -0.617 1.00 98.56 171 SER A O 1
ATOM 1361 N N . TRP A 1 172 ? 10.134 1.321 -2.614 1.00 98.00 172 TRP A N 1
ATOM 1362 C CA . TRP A 1 172 ? 10.785 2.596 -2.926 1.00 98.00 172 TRP A CA 1
ATOM 1363 C C . TRP A 1 172 ? 9.807 3.696 -3.365 1.00 98.00 172 TRP A C 1
ATOM 1365 O O . TRP A 1 172 ? 10.185 4.868 -3.359 1.00 98.00 172 TRP A O 1
ATOM 1375 N N . LEU A 1 173 ? 8.578 3.351 -3.768 1.00 98.31 173 LEU A N 1
ATOM 1376 C CA . LEU A 1 173 ? 7.609 4.317 -4.274 1.00 98.31 173 LEU A CA 1
ATOM 1377 C C . LEU A 1 173 ? 7.084 5.172 -3.119 1.00 98.31 173 LEU A C 1
ATOM 1379 O O . LEU A 1 173 ? 6.395 4.695 -2.211 1.00 98.31 173 LEU A O 1
ATOM 1383 N N . GLU A 1 174 ? 7.426 6.458 -3.159 1.00 98.31 174 GLU A N 1
ATOM 1384 C CA . GLU A 1 174 ? 6.984 7.394 -2.140 1.00 98.31 174 GLU A CA 1
ATOM 1385 C C . GLU A 1 174 ? 5.465 7.525 -2.147 1.00 98.31 174 GLU A C 1
ATOM 1387 O O . GLU A 1 174 ? 4.832 7.754 -3.183 1.00 98.31 174 GLU A O 1
ATOM 1392 N N . HIS A 1 175 ? 4.882 7.454 -0.958 1.00 98.69 175 HIS A N 1
ATOM 1393 C CA . HIS A 1 175 ? 3.458 7.639 -0.759 1.00 98.69 175 HIS A CA 1
ATOM 1394 C C . HIS A 1 175 ? 3.189 8.421 0.522 1.00 98.69 175 HIS A C 1
ATOM 1396 O O . HIS A 1 175 ? 3.997 8.486 1.447 1.00 98.69 175 HIS A O 1
ATOM 1402 N N . SER A 1 176 ? 2.033 9.061 0.557 1.00 98.56 176 SER A N 1
ATOM 1403 C CA . SER A 1 176 ? 1.476 9.730 1.728 1.00 98.56 176 SER A CA 1
ATOM 1404 C C . SER A 1 176 ? 0.009 9.372 1.846 1.00 98.56 176 SER A C 1
ATOM 1406 O O . SER A 1 176 ? -0.582 8.823 0.917 1.00 98.56 176 SER A O 1
ATOM 1408 N N . VAL A 1 177 ? -0.609 9.764 2.948 1.00 97.94 177 VAL A N 1
ATOM 1409 C CA . VAL A 1 177 ? -2.048 9.633 3.101 1.00 97.94 177 VAL A CA 1
ATOM 1410 C C . VAL A 1 177 ? -2.662 10.989 3.387 1.00 97.94 177 VAL A C 1
ATOM 1412 O O . VAL A 1 177 ? -2.247 11.680 4.322 1.00 97.94 177 VAL A O 1
ATOM 1415 N N . ALA A 1 178 ? -3.638 11.361 2.561 1.00 98.06 178 ALA A N 1
ATOM 1416 C CA . ALA A 1 178 ? -4.379 12.598 2.712 1.00 98.06 178 ALA A CA 1
ATOM 1417 C C . ALA A 1 178 ? -5.168 12.619 4.028 1.00 98.06 178 ALA A C 1
ATOM 1419 O O . ALA A 1 178 ? -5.395 11.593 4.673 1.00 98.06 178 ALA A O 1
ATOM 1420 N N . GLU A 1 179 ? -5.583 13.821 4.412 1.00 97.69 179 GLU A N 1
ATOM 1421 C CA . GLU A 1 179 ? -6.319 14.069 5.646 1.00 97.69 179 GLU A CA 1
ATOM 1422 C C . GLU A 1 179 ? -7.600 13.235 5.709 1.00 97.69 179 GLU A C 1
ATOM 1424 O O . GLU A 1 179 ? -8.408 13.245 4.773 1.00 97.69 179 GLU A O 1
ATOM 1429 N N . ASN A 1 180 ? -7.812 12.553 6.835 1.00 98.00 180 ASN A N 1
ATOM 1430 C CA . ASN A 1 180 ? -9.106 11.960 7.135 1.00 98.00 180 ASN A CA 1
ATOM 1431 C C . ASN A 1 180 ? -10.106 13.072 7.491 1.00 98.00 180 ASN A C 1
ATOM 1433 O O . ASN A 1 180 ? -10.112 13.590 8.605 1.00 98.00 180 ASN A O 1
ATOM 1437 N N . LYS A 1 181 ? -10.982 13.418 6.547 1.00 97.31 181 LYS A N 1
ATOM 1438 C CA . LYS A 1 181 ? -12.043 14.427 6.716 1.00 97.31 181 LYS A CA 1
ATOM 1439 C C . LYS A 1 181 ? -13.371 13.825 7.172 1.00 97.31 181 LYS A C 1
ATOM 1441 O O . LYS A 1 181 ? -14.367 14.538 7.285 1.00 97.31 181 LYS A O 1
ATOM 1446 N N . SER A 1 182 ? -13.409 12.514 7.384 1.00 96.50 182 SER A N 1
ATOM 1447 C CA . SER A 1 182 ? -14.587 11.827 7.895 1.00 96.50 182 SER A CA 1
ATOM 1448 C C . SER A 1 182 ? -14.725 12.027 9.408 1.00 96.50 182 SER A C 1
ATOM 1450 O O . SER A 1 182 ? -13.782 12.438 10.083 1.00 96.50 182 SER A O 1
ATOM 1452 N N . GLY A 1 183 ? -15.901 11.718 9.953 1.00 94.94 183 GLY A N 1
ATOM 1453 C CA . GLY A 1 183 ? -16.152 11.740 11.399 1.00 94.94 183 GLY A CA 1
ATOM 1454 C C . GLY A 1 183 ? -15.807 10.432 12.120 1.00 94.94 183 GLY A C 1
ATOM 1455 O O . GLY A 1 183 ? -16.277 10.242 13.238 1.00 94.94 183 GLY A O 1
ATOM 1456 N N . ALA A 1 184 ? -15.077 9.516 11.475 1.00 96.06 184 ALA A N 1
ATOM 1457 C CA . ALA A 1 184 ? -14.756 8.195 12.009 1.00 96.06 184 ALA A CA 1
ATOM 1458 C C . ALA A 1 184 ? -13.314 7.779 11.681 1.00 96.06 184 ALA A C 1
ATOM 1460 O O . ALA A 1 184 ? -12.664 8.348 10.798 1.00 96.06 184 ALA A O 1
ATOM 1461 N N . ASP A 1 185 ? -12.816 6.778 12.402 1.00 96.81 185 ASP A N 1
ATOM 1462 C CA . ASP A 1 185 ? -11.478 6.238 12.184 1.00 96.81 185 ASP A CA 1
ATOM 1463 C C . ASP A 1 185 ? -11.417 5.472 10.852 1.00 96.81 185 ASP A C 1
ATOM 1465 O O . ASP A 1 185 ? -12.342 4.756 10.465 1.00 96.81 185 ASP A O 1
ATOM 1469 N N . ARG A 1 186 ? -10.300 5.623 10.136 1.00 98.00 186 ARG A N 1
ATOM 1470 C CA . ARG A 1 186 ? -9.911 4.700 9.067 1.00 98.00 186 ARG A CA 1
ATOM 1471 C C . ARG A 1 186 ? -9.086 3.583 9.677 1.00 98.00 186 ARG A C 1
ATOM 1473 O O . ARG A 1 186 ? -8.070 3.888 10.300 1.00 98.00 186 ARG A O 1
ATOM 1480 N N . LEU A 1 187 ? -9.446 2.331 9.408 1.00 98.62 187 LEU A N 1
ATOM 1481 C CA . LEU A 1 187 ? -8.633 1.171 9.762 1.00 98.62 187 LEU A CA 1
ATOM 1482 C C . LEU A 1 187 ? -8.018 0.553 8.505 1.00 98.62 187 LEU A C 1
ATOM 1484 O O . LEU A 1 187 ? -8.723 0.086 7.606 1.00 98.62 187 LEU A O 1
ATOM 1488 N N . SER A 1 188 ? -6.691 0.529 8.461 1.00 98.75 188 SER A N 1
ATOM 1489 C CA . SER A 1 188 ? -5.915 -0.101 7.392 1.00 98.75 188 SER A CA 1
ATOM 1490 C C . SER A 1 188 ? -4.804 -0.966 7.967 1.00 98.75 188 SER A C 1
ATOM 1492 O O . SER A 1 188 ? -4.198 -0.602 8.972 1.00 98.75 188 SER A O 1
ATOM 1494 N N . ILE A 1 189 ? -4.492 -2.070 7.301 1.00 98.81 189 ILE A N 1
ATOM 1495 C CA . ILE A 1 189 ? -3.408 -2.976 7.668 1.00 98.81 189 ILE A CA 1
ATOM 1496 C C . ILE A 1 189 ? -2.324 -2.872 6.608 1.00 98.81 189 ILE A C 1
ATOM 1498 O O . ILE A 1 189 ? -2.554 -3.178 5.442 1.00 98.81 189 ILE A O 1
ATOM 1502 N N . SER A 1 190 ? -1.157 -2.404 7.016 1.00 98.81 190 SER A N 1
ATOM 1503 C CA . SER A 1 190 ? 0.018 -2.281 6.168 1.00 98.81 190 SER A CA 1
ATOM 1504 C C . SER A 1 190 ? 0.942 -3.467 6.378 1.00 98.81 190 SER A C 1
ATOM 1506 O O . SER A 1 190 ? 0.970 -4.063 7.455 1.00 98.81 190 SER A O 1
ATOM 1508 N N . PHE A 1 191 ? 1.695 -3.814 5.344 1.00 98.88 191 PHE A N 1
ATOM 1509 C CA . PHE A 1 191 ? 2.652 -4.907 5.399 1.00 98.88 191 PHE A CA 1
ATOM 1510 C C . PHE A 1 191 ? 3.813 -4.667 4.438 1.00 98.88 191 PHE A C 1
ATOM 1512 O O . PHE A 1 191 ? 3.684 -3.941 3.448 1.00 98.88 191 PHE A O 1
ATOM 1519 N N . ASN A 1 192 ? 4.929 -5.327 4.724 1.00 98.81 192 ASN A N 1
ATOM 1520 C CA . ASN A 1 192 ? 6.130 -5.338 3.903 1.00 98.81 192 ASN A CA 1
ATOM 1521 C C . ASN A 1 192 ? 6.465 -6.770 3.479 1.00 98.81 192 ASN A C 1
ATOM 1523 O O . ASN A 1 192 ? 6.253 -7.720 4.232 1.00 98.81 192 ASN A O 1
ATOM 1527 N N . ILE A 1 193 ? 6.991 -6.918 2.267 1.00 98.62 193 ILE A N 1
ATOM 1528 C CA . ILE A 1 193 ? 7.504 -8.165 1.705 1.00 98.62 193 ILE A CA 1
ATOM 1529 C C . ILE A 1 193 ? 8.999 -8.005 1.467 1.00 98.62 193 ILE A C 1
ATOM 1531 O O . ILE A 1 193 ? 9.443 -7.032 0.843 1.00 98.62 193 ILE A O 1
ATOM 1535 N N . MET A 1 194 ? 9.761 -9.002 1.899 1.00 97.69 194 MET A N 1
ATOM 1536 C CA . MET A 1 194 ? 11.186 -9.106 1.624 1.00 97.69 194 MET A CA 1
ATOM 1537 C C . MET A 1 194 ? 11.494 -10.361 0.809 1.00 97.69 194 MET A C 1
ATOM 1539 O O . MET A 1 194 ? 10.765 -11.353 0.865 1.00 97.69 194 MET A O 1
ATOM 1543 N N . LEU A 1 195 ? 12.573 -10.287 0.032 1.00 96.88 195 LEU A N 1
ATOM 1544 C CA . LEU A 1 195 ? 13.102 -11.394 -0.759 1.00 96.88 195 LEU A CA 1
ATOM 1545 C C . LEU A 1 195 ? 14.352 -11.965 -0.093 1.00 96.88 195 LEU A C 1
ATOM 1547 O O . LEU A 1 195 ? 15.138 -11.216 0.487 1.00 96.88 195 LEU A O 1
ATOM 1551 N N . THR A 1 196 ? 14.561 -13.267 -0.248 1.00 96.56 196 THR A N 1
ATOM 1552 C CA . THR A 1 196 ? 15.836 -13.935 0.028 1.00 96.56 196 THR A CA 1
ATOM 1553 C C . THR A 1 196 ? 16.475 -14.416 -1.269 1.00 96.56 196 THR A C 1
ATOM 1555 O O . THR A 1 196 ? 15.808 -14.607 -2.294 1.00 96.56 196 THR A O 1
ATOM 1558 N N . GLY A 1 197 ? 17.786 -14.610 -1.233 1.00 94.12 197 GLY A N 1
ATOM 1559 C CA . GLY A 1 197 ? 18.589 -15.064 -2.360 1.00 94.12 197 GLY A CA 1
ATOM 1560 C C . GLY A 1 197 ? 19.760 -14.134 -2.648 1.00 94.12 197 GLY A C 1
ATOM 1561 O O . GLY A 1 197 ? 20.212 -13.366 -1.799 1.00 94.12 197 GLY A O 1
ATOM 1562 N N . THR A 1 198 ? 20.294 -14.229 -3.862 1.00 92.94 198 THR A N 1
ATOM 1563 C CA . THR A 1 198 ? 21.487 -13.478 -4.264 1.00 92.94 198 THR A CA 1
ATOM 1564 C C . THR A 1 198 ? 21.133 -12.102 -4.827 1.00 92.94 198 THR A C 1
ATOM 1566 O O . THR A 1 198 ? 20.466 -11.991 -5.854 1.00 92.94 198 THR A O 1
ATOM 1569 N N . ILE A 1 199 ? 21.651 -11.052 -4.193 1.00 90.38 199 ILE A N 1
ATOM 1570 C CA . ILE A 1 199 ? 21.521 -9.653 -4.603 1.00 90.38 199 ILE A CA 1
ATOM 1571 C C . ILE A 1 199 ? 22.876 -9.144 -5.096 1.00 90.38 199 ILE A C 1
ATOM 1573 O O . ILE A 1 199 ? 23.904 -9.387 -4.468 1.00 90.38 199 ILE A O 1
ATOM 1577 N N . GLY A 1 200 ? 22.876 -8.383 -6.189 1.00 86.19 200 GLY A N 1
ATOM 1578 C CA . GLY A 1 200 ? 24.057 -7.682 -6.695 1.00 86.19 200 GLY A CA 1
ATOM 1579 C C . GLY A 1 200 ? 24.458 -8.096 -8.108 1.00 86.19 200 GLY A C 1
ATOM 1580 O O . GLY A 1 200 ? 23.759 -8.845 -8.789 1.00 86.19 200 GLY A O 1
ATOM 1581 N N . TYR A 1 201 ? 25.589 -7.565 -8.561 1.00 84.81 201 TYR A N 1
ATOM 1582 C CA . TYR A 1 201 ? 26.152 -7.850 -9.884 1.00 84.81 201 TYR A CA 1
ATOM 1583 C C . TYR A 1 201 ? 27.094 -9.048 -9.807 1.00 84.81 201 TYR A C 1
ATOM 1585 O O . TYR A 1 201 ? 27.595 -9.349 -8.733 1.00 84.81 201 TYR A O 1
ATOM 1593 N N . GLU A 1 202 ? 27.406 -9.702 -10.929 1.00 81.62 202 GLU A N 1
ATOM 1594 C CA . GLU A 1 202 ? 28.285 -10.890 -10.951 1.00 81.62 202 GLU A CA 1
ATOM 1595 C C . GLU A 1 202 ? 29.613 -10.713 -10.191 1.00 81.62 202 GLU A C 1
ATOM 1597 O O . GLU A 1 202 ? 30.104 -11.656 -9.578 1.00 81.62 202 GLU A O 1
ATOM 1602 N N . SER A 1 203 ? 30.183 -9.506 -10.183 1.00 85.62 203 SER A N 1
ATOM 1603 C CA . SER A 1 203 ? 31.442 -9.192 -9.496 1.00 85.62 203 SER A CA 1
ATOM 1604 C C . SER A 1 203 ? 31.296 -8.776 -8.025 1.00 85.62 203 SER A C 1
ATOM 1606 O O . SER A 1 203 ? 32.308 -8.626 -7.340 1.00 85.62 203 SER A O 1
ATOM 1608 N N . ALA A 1 204 ? 30.073 -8.559 -7.535 1.00 86.62 204 ALA A N 1
ATOM 1609 C CA . ALA A 1 204 ? 29.783 -8.086 -6.184 1.00 86.62 204 ALA A CA 1
ATOM 1610 C C . ALA A 1 204 ? 28.373 -8.528 -5.762 1.00 86.62 204 ALA A C 1
ATOM 1612 O O . ALA A 1 204 ? 27.393 -7.813 -5.993 1.00 86.62 204 ALA A O 1
ATOM 1613 N N . GLN A 1 205 ? 28.296 -9.715 -5.154 1.00 90.19 205 GLN A N 1
ATOM 1614 C CA . GLN A 1 205 ? 27.051 -10.337 -4.703 1.00 90.19 205 GLN A CA 1
ATOM 1615 C C . GLN A 1 205 ? 27.014 -10.489 -3.182 1.00 90.19 205 GLN A C 1
ATOM 1617 O O . GLN A 1 205 ? 28.039 -10.716 -2.539 1.00 90.19 205 GLN A O 1
ATOM 1622 N N . VAL A 1 206 ? 25.811 -10.420 -2.624 1.00 90.25 206 VAL A N 1
ATOM 1623 C CA . VAL A 1 206 ? 25.487 -10.799 -1.248 1.00 90.25 206 VAL A CA 1
ATOM 1624 C C . VAL A 1 206 ? 24.309 -11.767 -1.278 1.00 90.25 206 VAL A C 1
ATOM 1626 O O . VAL A 1 206 ? 23.386 -11.585 -2.067 1.00 90.25 206 VAL A O 1
ATOM 1629 N N . THR A 1 207 ? 24.341 -12.795 -0.435 1.00 90.06 207 THR A N 1
ATOM 1630 C CA . THR A 1 207 ? 23.198 -13.693 -0.234 1.00 90.06 207 THR A CA 1
ATOM 1631 C C . THR A 1 207 ? 22.561 -13.363 1.103 1.00 90.06 207 THR A C 1
ATOM 1633 O O . THR A 1 207 ? 23.270 -13.304 2.112 1.00 90.06 207 THR A O 1
ATOM 1636 N N . ILE A 1 208 ? 21.251 -13.137 1.089 1.00 87.56 208 ILE A N 1
ATOM 1637 C CA . ILE A 1 208 ? 20.430 -12.869 2.273 1.00 87.56 208 ILE A CA 1
ATOM 1638 C C . ILE A 1 208 ? 19.313 -13.895 2.413 1.00 87.56 208 ILE A C 1
ATOM 1640 O O . ILE A 1 208 ? 18.864 -14.418 1.367 1.00 87.56 208 ILE A O 1
#

Nearest PDB structures (foldseek):
  3bvc-assembly1_A  TM=8.382E-01  e=1.119E-13  Roseovarius nubinhibens ISM
  2rg4-assembly1_A  TM=8.338E-01  e=1.329E-13  Oceanicola granulosus HTCC2516
  7u6i-assembly1_A  TM=6.847E-01  e=1.596E-05  Streptomyces wuyuanensis
  6ec3-assembly3_C  TM=6.282E-01  e=2.680E-05  Micromonospora carbonacea
  7jsd-assembly4_D  TM=6.570E-01  e=2.533E-04  Streptomyces roseifaciens

Sequence (208 aa):
MFEASDVMELFPSCLWLHKVSDSSKINEGLMRAVEEMRAAGEGNTRSSGKVWMSPTNLLEYDAFLPLSEFIIPAADQALGFMRYKFDHFYISECWANMNGTGEIHPRHSHPNCFLSGVYYVQTPKGCGDIVFHDPRAQAAVLSPQFEEITLQNSDRHYLQPDEGMLIMFPSWLEHSVAENKSGADRLSISFNIMLTGTIGYESAQVTI

pLDDT: mean 95.88, std 3.5, range [81.62, 98.88]

Mean predicted aligned error: 3.69 Å

Solvent-accessible surface area (backbone atoms only — not comparable to full-atom values): 11850 Å² total; per-residue (Å²): 136,78,95,73,85,88,87,83,90,76,88,81,88,68,72,49,78,45,76,52,77,72,29,68,65,54,29,56,48,43,50,50,50,52,50,52,42,48,72,73,63,53,49,51,73,39,79,95,70,41,30,39,33,50,55,50,60,42,71,81,37,80,75,42,43,72,54,54,74,53,52,51,60,52,50,48,53,53,47,64,69,69,64,71,84,62,74,49,72,47,77,74,35,28,27,44,37,39,41,17,63,72,42,62,43,74,77,44,60,45,81,99,40,53,34,29,35,40,35,29,54,37,53,47,77,57,37,33,32,45,32,40,42,60,82,56,89,68,68,74,79,66,79,77,88,72,95,71,89,46,88,89,76,43,66,60,47,78,43,77,70,47,64,25,30,34,42,36,33,51,11,78,56,34,32,27,31,43,52,8,73,19,99,51,59,22,33,35,37,37,36,31,29,36,73,28,34,73,46,71,50,100,91,53,69,47,76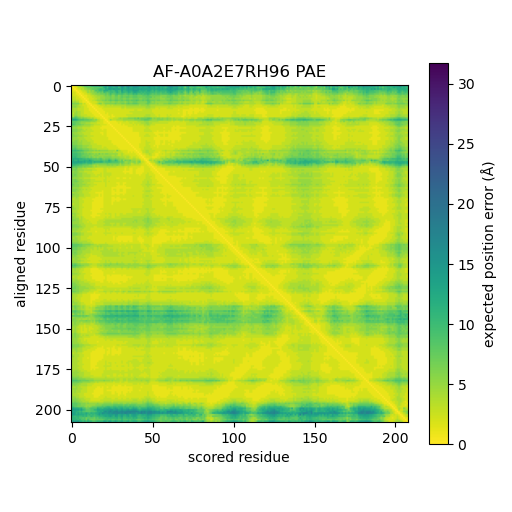,86

Secondary structure (DSSP, 8-state):
--S-------SPPP-EEEE-TTHHHHHHHHHHHHHHHHHTT-SEEEGGGTEEE--SBGGGSGGGGGGHHHHHHHHHHHHHHHT---SEEEEEEEEEEEE-TT--EEEE--TT-SEEEEEEEE--TTS--EEEE---TTTTSS-PPPSS--TTT-SEEEE---TTEEEEEETTS-EEE----SSS-EEEEEEEEEEESEEEETTEEEE-

Foldseek 3Di:
DDPDDDDDDDDDFDKQKDFAPPLLVLLVLVVVVVVVCVVVVAFDADPVRQKTKHFFPCCVDPSCVVVCVPVVVSVVVVCVVVVDDFDDKDWPTKMKMKGAAFDKFDKDFAPPFFKKKKAWSDAAVQQWWKKWFDPPPCLVVDQDDDPDDDPSRDRIDTDRDDRRMMMMGTRSTIIMTGGGNDRGITMMMMITMHTFQWDDDPVDIDGD

Radius of gyration: 19.18 Å; Cα contacts (8 Å, |Δi|>4): 383; chains: 1; bounding box: 48×43×68 Å